Protein AF-A0A5B7DPU9-F1 (afdb_monomer)

Organism: Portunus trituberculatus (NCBI:txid210409)

Foldseek 3Di:
DDDPVVVVVVLVPDQLLVNLLVVLVVLVVDDPVVVVVVVVVVVVVCPVCCVVLVVLLVLLLDPVSLVPLPDLVDPVSLVSLLSSLVSHPLQRLVSLVSSLVRLVVNVVDDDQDDLVSLSSLLNNLSSQLSRNSHDPVSNVVSVVVNVVSVVVNVVVVVVVVVVVVVCVVCVPPPDDDDDD

InterPro domains:
  IPR042344 Zinc finger CCHC domain-containing protein 14 [PTHR16195] (1-145)
  IPR057327 RNA-binding protein vts1-like, alpha-helical domain [PF25479] (4-48)
  IPR058599 SMAUG/ZCCHC2-like, PHAT domain [PF26034] (53-149)

Mean predicted aligned error: 7.36 Å

Secondary structure (DSSP, 8-state):
---HHHHHHHHHHS-HHHHHHHHHHHHHTS-HHHHHHHHHHHHHHHGGGHHHHHHHHHHHT-HHHHTT---TTSHHHHHHHHHHHHT--TT-HHHHHHHHHHHHHGGGSS---SHHHHHHHHHHHHHHHH-TTS-HHHHHHHHHHHHHHHHHHHHHHHHHHHHHHHHHH-TTTT------

Radius of gyration: 20.33 Å; Cα contacts (8 Å, |Δi|>4): 118; chains: 1; bounding box: 38×72×52 Å

Sequence (180 aa):
MVCKDEVWLWFRDNEPHRRLELVCGLLNMCLPMELRFISTCVEDLGKRDFHDLREAEYKANNTQEIKRLSNLLDERTRSNLIVYIALLSGRNHTCSTLLYQSLVEAQQDPPLTDVNHIKEMLLVYTMVLHHPAFTFEQKRVIAELHERATRLEAQLSQHQELDAHILEAFPGCAAAPEVG

Structure (mmCIF, N/CA/C/O backbone):
data_AF-A0A5B7DPU9-F1
#
_entry.id   AF-A0A5B7DPU9-F1
#
loop_
_atom_site.group_PDB
_atom_site.id
_atom_site.type_symbol
_atom_site.label_atom_id
_atom_site.label_alt_id
_atom_site.label_comp_id
_atom_site.label_asym_id
_atom_site.label_entity_id
_atom_site.label_seq_id
_atom_site.pdbx_PDB_ins_code
_atom_site.Cartn_x
_atom_site.Cartn_y
_atom_site.Cartn_z
_atom_site.occupancy
_atom_site.B_iso_or_equiv
_atom_site.auth_seq_id
_atom_site.auth_comp_id
_atom_site.auth_asym_id
_atom_site.auth_atom_id
_atom_site.pdbx_PDB_model_num
ATOM 1 N N . MET A 1 1 ? 4.321 -4.493 -32.830 1.00 66.06 1 MET A N 1
ATOM 2 C CA . MET A 1 1 ? 5.389 -4.765 -31.845 1.00 66.06 1 MET A CA 1
ATOM 3 C C . MET A 1 1 ? 5.351 -3.614 -30.861 1.00 66.06 1 MET A C 1
ATOM 5 O O . MET A 1 1 ? 5.380 -2.486 -31.325 1.00 66.06 1 MET A O 1
ATOM 9 N N . VAL A 1 2 ? 5.164 -3.867 -29.567 1.00 73.44 2 VAL A N 1
ATOM 10 C CA . VAL A 1 2 ? 5.117 -2.785 -28.568 1.00 73.44 2 VAL A CA 1
ATOM 11 C C . VAL A 1 2 ? 6.550 -2.305 -28.317 1.00 73.44 2 VAL A C 1
ATOM 13 O O . VAL A 1 2 ? 7.435 -3.142 -28.123 1.00 73.44 2 VAL A O 1
ATOM 16 N N . CYS A 1 3 ? 6.802 -0.995 -28.376 1.00 87.81 3 CYS A N 1
ATOM 17 C CA . CYS A 1 3 ? 8.132 -0.448 -28.126 1.00 87.81 3 CYS A CA 1
ATOM 18 C C . CYS A 1 3 ? 8.446 -0.517 -26.627 1.00 87.81 3 CYS A C 1
ATOM 20 O O . CYS A 1 3 ? 7.677 -0.049 -25.791 1.00 87.81 3 CYS A O 1
ATOM 22 N N . LYS A 1 4 ? 9.589 -1.107 -26.278 1.00 88.62 4 LYS A N 1
ATOM 23 C CA . LYS A 1 4 ? 10.008 -1.304 -24.885 1.00 88.62 4 LYS A CA 1
ATOM 24 C C . LYS A 1 4 ? 10.078 0.013 -24.102 1.00 88.62 4 LYS A C 1
ATOM 26 O O . LYS A 1 4 ? 9.618 0.063 -22.965 1.00 88.62 4 LYS A O 1
ATOM 31 N N . ASP A 1 5 ? 10.605 1.063 -24.723 1.00 90.44 5 ASP A N 1
ATOM 32 C CA . ASP A 1 5 ? 10.752 2.371 -24.082 1.00 90.44 5 ASP A CA 1
ATOM 33 C C . ASP A 1 5 ? 9.392 3.042 -23.845 1.00 90.44 5 ASP A C 1
ATOM 35 O O . ASP A 1 5 ? 9.186 3.669 -22.809 1.00 90.44 5 ASP A O 1
ATOM 39 N N . GLU A 1 6 ? 8.425 2.838 -24.745 1.00 92.19 6 GLU A N 1
ATOM 40 C CA . GLU A 1 6 ? 7.054 3.330 -24.565 1.00 92.19 6 GLU A CA 1
ATOM 41 C C . GLU A 1 6 ? 6.373 2.662 -23.366 1.00 92.19 6 GLU A C 1
ATOM 43 O O . GLU A 1 6 ? 5.713 3.343 -22.585 1.00 92.19 6 GLU A O 1
ATOM 48 N N . VAL A 1 7 ? 6.577 1.354 -23.160 1.00 92.25 7 VAL A N 1
ATOM 49 C CA . VAL A 1 7 ? 6.031 0.640 -21.988 1.00 92.25 7 VAL A CA 1
ATOM 50 C C . VAL A 1 7 ? 6.631 1.173 -20.695 1.00 92.25 7 VAL A C 1
ATOM 52 O O . VAL A 1 7 ? 5.925 1.313 -19.699 1.00 92.25 7 VAL A O 1
ATOM 55 N N . TRP A 1 8 ? 7.929 1.472 -20.691 1.00 91.56 8 TRP A N 1
ATOM 56 C CA . TRP A 1 8 ? 8.606 2.018 -19.519 1.00 91.56 8 TRP A CA 1
ATOM 57 C C . TRP A 1 8 ? 8.132 3.422 -19.170 1.00 91.56 8 TRP A C 1
ATOM 59 O O . TRP A 1 8 ? 7.868 3.693 -17.999 1.00 91.56 8 TRP A O 1
ATOM 69 N N . LEU A 1 9 ? 8.000 4.292 -20.173 1.00 93.69 9 LEU A N 1
ATOM 70 C CA . LEU A 1 9 ? 7.466 5.639 -19.992 1.00 93.69 9 LEU A CA 1
ATOM 71 C C . LEU A 1 9 ? 6.022 5.578 -19.494 1.00 93.69 9 LEU A C 1
ATOM 73 O O . LEU A 1 9 ? 5.716 6.158 -18.457 1.00 93.69 9 LEU A O 1
ATOM 77 N N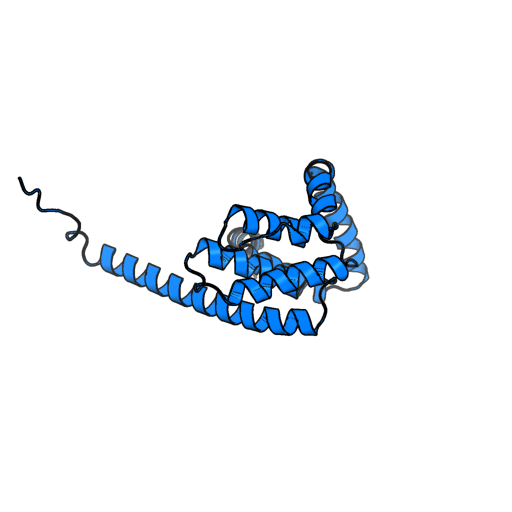 . TRP A 1 10 ? 5.177 4.779 -20.152 1.00 94.62 10 TRP A N 1
ATOM 78 C CA . TRP A 1 10 ? 3.804 4.553 -19.713 1.00 94.62 10 TRP A CA 1
ATOM 79 C C . TRP A 1 10 ? 3.758 4.055 -18.268 1.00 94.62 10 TRP A C 1
ATOM 81 O O . TRP A 1 10 ? 3.058 4.639 -17.447 1.00 94.62 10 TRP A O 1
ATOM 91 N N . PHE A 1 11 ? 4.533 3.024 -17.917 1.00 95.25 11 PHE A N 1
ATOM 92 C CA . PHE A 1 11 ? 4.532 2.487 -16.558 1.00 95.25 11 PHE A CA 1
ATOM 93 C C . PHE A 1 11 ? 4.970 3.536 -15.543 1.00 95.25 11 PHE A C 1
ATOM 95 O O . PHE A 1 11 ? 4.337 3.647 -14.503 1.00 95.25 11 PHE A O 1
ATOM 102 N N . ARG A 1 12 ? 6.022 4.309 -15.828 1.00 94.00 12 ARG A N 1
ATOM 103 C CA . ARG A 1 12 ? 6.527 5.352 -14.927 1.00 94.00 12 ARG A CA 1
ATOM 104 C C . ARG A 1 12 ? 5.494 6.450 -14.683 1.00 94.00 12 ARG A C 1
ATOM 106 O O . ARG A 1 12 ? 5.367 6.899 -13.548 1.00 94.00 12 ARG A O 1
ATOM 113 N N . ASP A 1 13 ? 4.782 6.850 -15.729 1.00 94.56 13 ASP A N 1
ATOM 114 C CA . ASP A 1 13 ? 3.866 7.989 -15.698 1.00 94.56 13 ASP A CA 1
ATOM 115 C C . ASP A 1 13 ? 2.462 7.598 -15.171 1.00 94.56 13 ASP A C 1
ATOM 117 O O . ASP A 1 13 ? 1.596 8.454 -15.009 1.00 94.56 13 ASP A O 1
ATOM 121 N N . ASN A 1 14 ? 2.230 6.316 -14.851 1.00 94.31 14 ASN A N 1
ATOM 122 C CA . ASN A 1 14 ? 0.997 5.850 -14.211 1.00 94.31 14 ASN A CA 1
ATOM 123 C C . ASN A 1 14 ? 0.946 6.148 -12.703 1.00 94.31 14 ASN A C 1
ATOM 125 O O . ASN A 1 14 ? 1.950 6.105 -11.981 1.00 94.31 14 ASN A O 1
ATOM 129 N N . GLU A 1 15 ? -0.280 6.318 -12.206 1.00 94.81 15 GLU A N 1
ATOM 130 C CA . GLU A 1 15 ? -0.559 6.481 -10.780 1.00 94.81 15 GLU A CA 1
ATOM 131 C C . GLU A 1 15 ? -0.017 5.300 -9.946 1.00 94.81 15 GLU A C 1
ATOM 133 O O . GLU A 1 15 ? -0.080 4.145 -10.387 1.00 94.81 15 GLU A O 1
ATOM 138 N N . PRO A 1 16 ? 0.497 5.542 -8.722 1.00 96.69 16 PRO A N 1
ATOM 139 C CA . PRO A 1 16 ? 1.113 4.503 -7.893 1.00 96.69 16 PRO A CA 1
ATOM 140 C C . PRO A 1 16 ? 0.241 3.261 -7.675 1.00 96.69 16 PRO A C 1
ATOM 142 O O . PRO A 1 16 ? 0.754 2.144 -7.719 1.00 96.69 16 PRO A O 1
ATOM 145 N N . HIS A 1 17 ? -1.069 3.446 -7.482 1.00 96.94 17 HIS A N 1
ATOM 146 C CA . HIS A 1 17 ? -2.012 2.347 -7.277 1.00 96.94 17 HIS A CA 1
ATOM 147 C C . HIS A 1 17 ? -2.105 1.441 -8.519 1.00 96.94 17 HIS A C 1
ATOM 149 O O . HIS A 1 17 ? -1.977 0.226 -8.402 1.00 96.94 17 HIS A O 1
ATOM 155 N N . ARG A 1 18 ? -2.172 2.021 -9.726 1.00 96.38 18 ARG A N 1
ATOM 156 C CA . ARG A 1 18 ? -2.215 1.278 -11.002 1.00 96.38 18 ARG A CA 1
ATOM 157 C C . ARG A 1 18 ? -0.915 0.530 -11.275 1.00 96.38 18 ARG A C 1
ATOM 159 O O . ARG A 1 18 ? -0.932 -0.606 -11.745 1.00 96.38 18 ARG A O 1
ATOM 166 N N . ARG A 1 19 ? 0.229 1.149 -10.954 1.00 97.62 19 ARG A N 1
ATOM 167 C CA . ARG A 1 19 ? 1.543 0.495 -11.074 1.00 97.62 19 ARG A CA 1
ATOM 168 C C . ARG A 1 19 ? 1.624 -0.738 -10.178 1.00 97.62 19 ARG A C 1
ATOM 170 O O . ARG A 1 19 ? 2.102 -1.778 -10.627 1.00 97.62 19 ARG A O 1
ATOM 177 N N . LEU A 1 20 ? 1.155 -0.627 -8.935 1.00 97.50 20 LEU A N 1
ATOM 178 C CA . LEU A 1 20 ? 1.173 -1.735 -7.986 1.00 97.50 20 LEU A CA 1
ATOM 179 C C . LEU A 1 20 ? 0.225 -2.862 -8.410 1.00 97.50 20 LEU A C 1
ATOM 181 O O . LEU A 1 20 ? 0.645 -4.017 -8.434 1.00 97.50 20 LEU A O 1
ATOM 185 N N . GLU A 1 21 ? -1.007 -2.526 -8.797 1.00 96.50 21 GLU A N 1
ATOM 186 C CA . GLU A 1 21 ? -1.987 -3.487 -9.314 1.00 96.50 21 GLU A CA 1
ATOM 187 C C . GLU A 1 21 ? -1.422 -4.267 -10.511 1.00 96.50 21 GLU A C 1
ATOM 189 O O . GLU A 1 21 ? -1.458 -5.500 -10.522 1.00 96.50 21 GLU A O 1
ATOM 194 N N . LEU A 1 22 ? -0.811 -3.568 -11.477 1.00 96.88 22 LEU A N 1
ATOM 195 C CA . LEU A 1 22 ? -0.173 -4.200 -12.629 1.00 96.88 22 LEU A CA 1
ATOM 196 C C . LEU A 1 22 ? 0.953 -5.149 -12.208 1.00 96.88 22 LEU A C 1
ATOM 198 O O . LEU A 1 22 ? 0.980 -6.292 -12.661 1.00 96.88 22 LEU A O 1
ATOM 202 N N . VAL A 1 23 ? 1.887 -4.697 -11.363 1.00 97.38 23 VAL A N 1
ATOM 203 C CA . VAL A 1 23 ? 3.013 -5.537 -10.922 1.00 97.38 23 VAL A CA 1
ATOM 204 C C . VAL A 1 23 ? 2.498 -6.775 -10.194 1.00 97.38 23 VAL A C 1
ATOM 206 O O . VAL A 1 23 ? 2.912 -7.883 -10.526 1.00 97.38 23 VAL A O 1
ATOM 209 N N . CYS A 1 24 ? 1.562 -6.626 -9.255 1.00 96.88 24 CYS A N 1
ATOM 210 C CA . CYS A 1 24 ? 0.962 -7.761 -8.557 1.00 96.88 24 CYS A CA 1
ATOM 211 C C . CYS A 1 24 ? 0.226 -8.709 -9.518 1.00 96.88 24 CYS A C 1
ATOM 213 O O . CYS A 1 24 ? 0.342 -9.928 -9.381 1.00 96.88 24 CYS A O 1
ATOM 215 N N . GLY A 1 25 ? -0.482 -8.169 -10.513 1.00 97.06 25 GLY A N 1
ATOM 216 C CA . GLY A 1 25 ? -1.117 -8.946 -11.575 1.00 97.06 25 GLY A CA 1
ATOM 217 C C . GLY A 1 25 ? -0.110 -9.760 -12.390 1.00 97.06 25 GLY A C 1
ATOM 218 O O . GLY A 1 25 ? -0.311 -10.957 -12.580 1.00 97.06 25 GLY A O 1
ATOM 219 N N . LEU A 1 26 ? 1.005 -9.152 -12.805 1.00 97.25 26 LEU A N 1
ATOM 220 C CA . LEU A 1 26 ? 2.076 -9.839 -13.535 1.00 97.25 26 LEU A CA 1
ATOM 221 C C . LEU A 1 26 ? 2.733 -10.933 -12.687 1.00 97.25 26 LEU A C 1
ATOM 223 O O . LEU A 1 26 ? 2.937 -12.038 -13.183 1.00 97.25 26 LEU A O 1
ATOM 227 N N . LEU A 1 27 ? 3.005 -10.663 -11.405 1.00 97.38 27 LEU A N 1
ATOM 228 C CA . LEU A 1 27 ? 3.572 -11.657 -10.488 1.00 97.38 27 LEU A CA 1
ATOM 229 C C . LEU A 1 27 ? 2.654 -12.879 -10.326 1.00 97.38 27 LEU A C 1
ATOM 231 O O . LEU A 1 27 ? 3.146 -14.003 -10.297 1.00 97.38 27 LEU A O 1
ATOM 235 N N . ASN A 1 28 ? 1.331 -12.695 -10.290 1.00 96.25 28 ASN A N 1
ATOM 236 C CA . ASN A 1 28 ? 0.378 -13.813 -10.230 1.00 96.25 28 ASN A CA 1
ATOM 237 C C . ASN A 1 28 ? 0.395 -14.710 -11.482 1.00 96.25 28 ASN A C 1
ATOM 239 O O . ASN A 1 28 ? -0.088 -15.840 -11.424 1.00 96.25 28 ASN A O 1
ATOM 243 N N . MET A 1 29 ? 0.947 -14.224 -12.596 1.00 97.56 29 MET A N 1
ATOM 244 C CA . MET A 1 29 ? 1.082 -14.977 -13.846 1.00 97.56 29 MET A CA 1
ATOM 245 C C . MET A 1 29 ? 2.450 -15.665 -13.986 1.00 97.56 29 MET A C 1
ATOM 247 O O . MET A 1 29 ? 2.641 -16.446 -14.918 1.00 97.56 29 MET A O 1
ATOM 251 N N . CYS A 1 30 ? 3.400 -15.389 -13.086 1.00 98.06 30 CYS A N 1
ATOM 252 C CA . CYS A 1 30 ? 4.741 -15.969 -13.113 1.00 98.06 30 CYS A CA 1
ATOM 253 C C . CYS A 1 30 ? 4.772 -17.420 -12.609 1.00 98.06 30 CYS A C 1
ATOM 255 O O . CYS A 1 30 ? 4.043 -17.820 -11.698 1.00 98.06 30 CYS A O 1
ATOM 257 N N . LEU A 1 31 ? 5.702 -18.203 -13.151 1.00 98.25 31 LEU A N 1
ATOM 258 C CA . LEU A 1 31 ? 6.008 -19.553 -12.687 1.00 98.25 31 LEU A CA 1
ATOM 259 C C . LEU A 1 31 ? 6.775 -19.529 -11.348 1.00 98.25 31 LEU A C 1
ATOM 261 O O . LEU A 1 31 ? 7.476 -18.560 -11.045 1.00 98.25 31 LEU A O 1
ATOM 265 N N . PRO A 1 32 ? 6.759 -20.624 -10.560 1.00 98.12 32 PRO A N 1
ATOM 266 C CA . PRO A 1 32 ? 7.426 -20.662 -9.254 1.00 98.12 32 PRO A CA 1
ATOM 267 C C . PRO A 1 32 ? 8.922 -20.309 -9.277 1.00 98.12 32 PRO A C 1
ATOM 269 O O . PRO A 1 32 ? 9.422 -19.672 -8.351 1.00 98.12 32 PRO A O 1
ATOM 272 N N . MET A 1 33 ? 9.653 -20.708 -10.325 1.00 98.12 33 MET A N 1
ATOM 273 C CA . MET A 1 33 ? 11.084 -20.391 -10.455 1.00 98.12 33 MET A CA 1
ATOM 274 C C . MET A 1 33 ? 11.325 -18.923 -10.818 1.00 98.12 33 MET A C 1
ATOM 276 O O . MET A 1 33 ? 12.283 -18.327 -10.331 1.00 98.12 33 MET A O 1
ATOM 280 N N . GLU A 1 34 ? 10.437 -18.325 -11.612 1.00 98.50 34 GLU A N 1
ATOM 281 C CA . GLU A 1 34 ? 10.490 -16.902 -11.953 1.00 98.50 34 GLU A CA 1
ATOM 282 C C . GLU A 1 34 ? 10.222 -16.056 -10.710 1.00 98.50 34 GLU A C 1
ATOM 284 O O . GLU A 1 34 ? 11.006 -15.164 -10.398 1.00 98.50 34 GLU A O 1
ATOM 289 N N . LEU A 1 35 ? 9.192 -16.403 -9.930 1.00 98.12 35 LEU A N 1
ATOM 290 C CA . LEU A 1 35 ? 8.909 -15.762 -8.644 1.00 98.12 35 LEU A CA 1
ATOM 291 C C . LEU A 1 35 ? 10.100 -15.854 -7.687 1.00 98.12 35 LEU A C 1
ATOM 293 O O . LEU A 1 35 ? 10.444 -14.872 -7.026 1.00 98.12 35 LEU A O 1
ATOM 297 N N . ARG A 1 36 ? 10.765 -17.016 -7.632 1.00 98.12 36 ARG A N 1
ATOM 298 C CA . ARG A 1 36 ? 11.945 -17.197 -6.780 1.00 98.12 36 ARG A CA 1
ATOM 299 C C . ARG A 1 36 ? 13.096 -16.288 -7.202 1.00 98.12 36 ARG A C 1
ATOM 301 O O . ARG A 1 36 ? 13.725 -15.689 -6.334 1.00 98.12 36 ARG A O 1
ATOM 308 N N . PHE A 1 37 ? 13.345 -16.173 -8.504 1.00 98.50 37 PHE A N 1
ATOM 309 C CA . PHE A 1 37 ? 14.362 -15.278 -9.048 1.00 98.50 37 PHE A CA 1
ATOM 310 C C . PHE A 1 37 ? 14.020 -13.801 -8.799 1.00 98.50 37 PHE A C 1
ATOM 312 O O . PHE A 1 37 ? 14.857 -13.058 -8.288 1.00 98.50 37 PHE A O 1
ATOM 319 N N . ILE A 1 38 ? 12.778 -13.392 -9.076 1.00 98.31 38 ILE A N 1
ATOM 320 C CA . ILE A 1 38 ? 12.303 -12.019 -8.855 1.00 98.31 38 ILE A CA 1
ATOM 321 C C . ILE A 1 38 ? 12.442 -11.628 -7.379 1.00 98.31 38 ILE A C 1
ATOM 323 O O . ILE A 1 38 ? 12.901 -10.524 -7.100 1.00 98.31 38 ILE A O 1
ATOM 327 N N . SER A 1 39 ? 12.129 -12.530 -6.439 1.00 96.44 39 SER A N 1
ATOM 328 C CA . SER A 1 39 ? 12.344 -12.299 -4.999 1.00 96.44 39 SER A CA 1
ATOM 329 C C . SER A 1 39 ? 13.789 -11.903 -4.703 1.00 96.44 39 SER A C 1
ATOM 331 O O . SER A 1 39 ? 14.021 -10.909 -4.025 1.00 96.44 39 SER A O 1
ATOM 333 N N . THR A 1 40 ? 14.767 -12.623 -5.263 1.00 97.50 40 THR A N 1
ATOM 334 C CA . THR A 1 40 ? 16.191 -12.301 -5.085 1.00 97.50 40 THR A CA 1
ATOM 335 C C . THR A 1 40 ? 16.546 -10.926 -5.656 1.00 97.50 40 THR A C 1
ATOM 337 O O . THR A 1 40 ? 17.294 -10.182 -5.025 1.00 97.50 40 THR A O 1
ATOM 340 N N . CYS A 1 41 ? 15.995 -10.553 -6.814 1.00 97.81 41 CYS A N 1
ATOM 341 C CA . CYS A 1 41 ? 16.209 -9.222 -7.389 1.00 97.81 41 CYS A CA 1
ATOM 342 C C . CYS A 1 41 ? 15.588 -8.107 -6.534 1.00 97.81 41 CYS A C 1
ATOM 344 O O . CYS A 1 41 ? 16.221 -7.077 -6.314 1.00 97.81 41 CYS A O 1
ATOM 346 N N . VAL A 1 42 ? 14.364 -8.307 -6.040 1.00 95.38 42 VAL A N 1
ATOM 347 C CA . VAL A 1 42 ? 13.662 -7.336 -5.186 1.00 95.38 42 VAL A CA 1
ATOM 348 C C . VAL A 1 42 ? 14.384 -7.161 -3.850 1.00 95.38 42 VAL A C 1
ATOM 350 O O . VAL A 1 42 ? 14.578 -6.030 -3.409 1.00 95.38 42 VAL A O 1
ATOM 353 N N . GLU A 1 43 ? 14.836 -8.256 -3.234 1.00 93.94 43 GLU A N 1
ATOM 354 C CA . GLU A 1 43 ? 15.640 -8.224 -2.007 1.00 93.94 43 GLU A CA 1
ATOM 355 C C . GLU A 1 43 ? 16.935 -7.427 -2.196 1.00 93.94 43 GLU A C 1
ATOM 357 O O . GLU A 1 43 ? 17.323 -6.674 -1.306 1.00 93.94 43 GLU A O 1
ATOM 362 N N . ASP A 1 44 ? 17.602 -7.560 -3.346 1.00 96.19 44 ASP A N 1
ATOM 363 C CA . ASP A 1 44 ? 18.822 -6.807 -3.635 1.00 96.19 44 ASP A CA 1
ATOM 364 C C . ASP A 1 44 ? 18.557 -5.304 -3.804 1.00 96.19 44 ASP A C 1
ATOM 366 O O . ASP A 1 44 ? 19.244 -4.486 -3.188 1.00 96.19 44 ASP A O 1
ATOM 370 N N . LEU A 1 45 ? 17.508 -4.938 -4.550 1.00 94.81 45 LEU A N 1
ATOM 371 C CA . LEU A 1 45 ? 17.089 -3.543 -4.733 1.00 94.81 45 LEU A CA 1
ATOM 372 C C . LEU A 1 45 ? 16.680 -2.878 -3.408 1.00 94.81 45 LEU A C 1
ATOM 374 O O . LEU A 1 45 ? 16.988 -1.707 -3.184 1.00 94.81 45 LEU A O 1
ATOM 378 N N . GLY A 1 46 ? 16.019 -3.624 -2.519 1.00 90.69 46 GLY A N 1
ATOM 379 C CA . GLY A 1 46 ? 15.530 -3.124 -1.231 1.00 90.69 46 GLY A CA 1
ATOM 380 C C . GLY A 1 46 ? 16.623 -2.809 -0.203 1.00 90.69 46 GLY A C 1
ATOM 381 O O . GLY A 1 46 ? 16.360 -2.100 0.768 1.00 90.69 46 GLY A O 1
ATOM 382 N N . LYS A 1 47 ? 17.865 -3.276 -0.402 1.00 91.25 47 LYS A N 1
ATOM 383 C CA . LYS A 1 47 ? 18.971 -3.043 0.549 1.00 91.25 47 LYS A CA 1
ATOM 384 C C . LYS A 1 47 ? 19.321 -1.571 0.727 1.00 91.25 47 LYS A C 1
ATOM 386 O O . LYS A 1 47 ? 19.806 -1.200 1.793 1.00 91.25 47 LYS A O 1
ATOM 391 N N . ARG A 1 48 ? 19.105 -0.750 -0.305 1.00 91.12 48 ARG A N 1
ATOM 392 C CA . ARG A 1 48 ? 19.492 0.667 -0.296 1.00 91.12 48 ARG A CA 1
ATOM 393 C C . ARG A 1 48 ? 18.802 1.442 0.823 1.00 91.12 48 ARG A C 1
ATOM 395 O O . ARG A 1 48 ? 19.453 2.230 1.495 1.00 91.12 48 ARG A O 1
ATOM 402 N N . ASP A 1 49 ? 17.525 1.152 1.039 1.00 91.12 49 ASP A N 1
ATOM 403 C CA . ASP A 1 49 ? 16.659 1.926 1.928 1.00 91.12 49 ASP A CA 1
ATOM 404 C C . ASP A 1 49 ? 16.393 1.163 3.254 1.00 91.12 49 ASP A C 1
ATOM 406 O O . ASP A 1 49 ? 15.637 1.610 4.115 1.00 91.12 49 ASP A O 1
ATOM 410 N N . PHE A 1 50 ? 17.043 0.005 3.457 1.00 88.31 50 PHE A N 1
ATOM 411 C CA . PHE A 1 50 ? 16.812 -0.892 4.599 1.00 88.31 50 PHE A CA 1
ATOM 412 C C . PHE A 1 50 ? 17.032 -0.217 5.959 1.00 88.31 50 PHE A C 1
ATOM 414 O O . PHE A 1 50 ? 16.226 -0.369 6.877 1.00 88.31 50 PHE A O 1
ATOM 421 N N . HIS A 1 51 ? 18.136 0.518 6.112 1.00 92.44 51 HIS A N 1
ATOM 422 C CA . HIS A 1 51 ? 18.461 1.166 7.382 1.00 92.44 51 HIS A CA 1
ATOM 423 C C . HIS A 1 51 ? 17.494 2.304 7.711 1.00 92.44 51 HIS A C 1
ATOM 425 O O . HIS A 1 51 ? 17.081 2.424 8.865 1.00 92.44 51 HIS A O 1
ATOM 431 N N . ASP A 1 52 ? 17.093 3.071 6.699 1.00 93.31 52 ASP A N 1
ATOM 432 C CA . ASP A 1 52 ? 16.212 4.228 6.853 1.00 93.31 52 ASP A CA 1
ATOM 433 C C . ASP A 1 52 ? 14.776 3.803 7.191 1.00 93.31 52 ASP A C 1
ATOM 435 O O . ASP A 1 52 ? 14.091 4.455 7.979 1.00 93.31 52 ASP A O 1
ATOM 439 N N . LEU A 1 53 ? 14.327 2.662 6.658 1.00 95.69 53 LEU A N 1
ATOM 440 C CA . LEU A 1 53 ? 12.972 2.149 6.878 1.00 95.69 53 LEU A CA 1
ATOM 441 C C . LEU A 1 53 ? 12.828 1.288 8.140 1.00 95.69 53 LEU A C 1
ATOM 443 O O . LEU A 1 53 ? 11.705 0.993 8.547 1.00 95.69 53 LEU A O 1
ATOM 447 N N . ARG A 1 54 ? 13.927 0.921 8.809 1.00 95.12 54 ARG A N 1
ATOM 448 C CA . ARG A 1 54 ? 13.907 -0.010 9.951 1.00 95.12 54 ARG A CA 1
ATOM 449 C C . ARG A 1 54 ? 13.014 0.448 11.106 1.00 95.12 54 ARG A C 1
ATOM 451 O O . ARG A 1 54 ? 12.315 -0.363 11.715 1.00 95.12 54 ARG A O 1
ATOM 458 N N . GLU A 1 55 ? 13.043 1.736 11.444 1.00 96.81 55 GLU A N 1
ATOM 459 C CA . GLU A 1 55 ? 12.184 2.272 12.507 1.00 96.81 55 GLU A CA 1
ATOM 460 C C . GLU A 1 55 ? 10.707 2.231 12.094 1.00 96.81 55 GLU A C 1
ATOM 462 O O . GLU A 1 55 ? 9.842 1.858 12.891 1.00 96.81 55 GLU A O 1
ATOM 467 N N . ALA A 1 56 ? 10.414 2.578 10.841 1.00 96.62 56 ALA A N 1
ATOM 468 C CA . ALA A 1 56 ? 9.062 2.539 10.308 1.00 96.62 56 ALA A CA 1
ATOM 469 C C . ALA A 1 56 ? 8.520 1.102 10.245 1.00 96.62 56 ALA A C 1
ATOM 471 O O . ALA A 1 56 ? 7.376 0.876 10.629 1.00 96.62 56 ALA A O 1
ATOM 472 N N . GLU A 1 57 ? 9.347 0.124 9.869 1.00 97.06 57 GLU A N 1
ATOM 473 C CA . GLU A 1 57 ? 8.994 -1.301 9.866 1.00 97.06 57 GLU A CA 1
ATOM 474 C C . GLU A 1 57 ? 8.671 -1.810 11.275 1.00 97.06 57 GLU A C 1
ATOM 476 O O . GLU A 1 57 ? 7.681 -2.524 11.476 1.00 97.06 57 GLU A O 1
ATOM 481 N N . TYR A 1 58 ? 9.456 -1.400 12.277 1.00 97.56 58 TYR A N 1
ATOM 482 C CA . TYR A 1 58 ? 9.159 -1.719 13.672 1.00 97.56 58 TYR A CA 1
ATOM 483 C C . TYR A 1 58 ? 7.789 -1.172 14.098 1.00 97.56 58 TYR A C 1
ATOM 485 O O . TYR A 1 58 ? 6.997 -1.898 14.703 1.00 97.56 58 TYR A O 1
ATOM 493 N N . LYS A 1 59 ? 7.481 0.085 13.754 1.00 97.62 59 LYS A N 1
ATOM 494 C CA . LYS A 1 59 ? 6.186 0.708 14.079 1.00 97.62 59 LYS A CA 1
ATOM 495 C C . LYS A 1 59 ? 5.026 0.045 13.330 1.00 97.62 59 LYS A C 1
ATOM 497 O O . LYS A 1 59 ? 4.015 -0.275 13.949 1.00 97.62 59 LYS A O 1
ATOM 502 N N . ALA A 1 60 ? 5.206 -0.257 12.045 1.00 97.56 60 ALA A N 1
ATOM 503 C CA . ALA A 1 60 ? 4.229 -0.940 11.196 1.00 97.56 60 ALA A CA 1
ATOM 504 C C . ALA A 1 60 ? 3.786 -2.304 11.751 1.00 97.56 60 ALA A C 1
ATOM 506 O O . ALA A 1 60 ? 2.664 -2.755 11.527 1.00 97.56 60 ALA A O 1
ATOM 507 N N . ASN A 1 61 ? 4.671 -2.963 12.502 1.00 98.06 61 ASN A N 1
ATOM 508 C CA . ASN A 1 61 ? 4.425 -4.272 13.095 1.00 98.06 61 ASN A CA 1
ATOM 509 C C . ASN A 1 61 ? 4.112 -4.217 14.600 1.00 98.06 61 ASN A C 1
ATOM 511 O O . ASN A 1 61 ? 4.046 -5.266 15.248 1.00 98.06 61 ASN A O 1
ATOM 515 N N . ASN A 1 62 ? 3.880 -3.024 15.159 1.00 97.94 62 ASN A N 1
ATOM 516 C CA . ASN A 1 62 ? 3.561 -2.820 16.568 1.00 97.94 62 ASN A CA 1
ATOM 517 C C . ASN A 1 62 ? 2.116 -2.334 16.755 1.00 97.94 62 ASN A C 1
ATOM 519 O O . ASN A 1 62 ? 1.763 -1.208 16.416 1.00 97.94 62 ASN A O 1
ATOM 523 N N . THR A 1 63 ? 1.292 -3.161 17.402 1.00 97.12 63 THR A N 1
ATOM 524 C CA . THR A 1 63 ? -0.130 -2.860 17.655 1.00 97.12 63 THR A CA 1
ATOM 525 C C . THR A 1 63 ? -0.384 -1.527 18.366 1.00 97.12 63 THR A C 1
ATOM 527 O O . THR A 1 63 ? -1.417 -0.910 18.122 1.00 97.12 63 THR A O 1
ATOM 530 N N . GLN A 1 64 ? 0.524 -1.068 19.234 1.00 96.38 64 GLN A N 1
ATOM 531 C CA . GLN A 1 64 ? 0.366 0.208 19.939 1.00 96.38 64 GLN A CA 1
ATOM 532 C C . GLN A 1 64 ? 0.582 1.397 19.008 1.00 96.38 64 GLN A C 1
ATOM 534 O O . GLN A 1 64 ? -0.112 2.398 19.138 1.00 96.38 64 GLN A O 1
ATOM 539 N N . GLU A 1 65 ? 1.507 1.281 18.058 1.00 95.75 65 GLU A N 1
ATOM 540 C CA . GLU A 1 65 ? 1.752 2.325 17.064 1.00 95.75 65 GLU A CA 1
ATOM 541 C C . GLU A 1 65 ? 0.611 2.380 16.047 1.00 95.75 65 GLU A C 1
ATOM 543 O O . GLU A 1 65 ? 0.134 3.466 15.733 1.00 95.75 65 GLU A O 1
ATOM 548 N N . ILE A 1 66 ? 0.081 1.226 15.620 1.00 94.81 66 ILE A N 1
ATOM 549 C CA . ILE A 1 66 ? -1.095 1.187 14.736 1.00 94.81 66 ILE A CA 1
ATOM 550 C C . ILE A 1 66 ? -2.304 1.866 15.388 1.00 94.81 66 ILE A C 1
ATOM 552 O O . ILE A 1 66 ? -2.971 2.669 14.749 1.00 94.81 66 ILE A O 1
ATOM 556 N N . LYS A 1 67 ? -2.558 1.617 16.678 1.00 93.56 67 LYS A N 1
ATOM 557 C CA . LYS A 1 67 ? -3.667 2.256 17.412 1.00 93.56 67 LYS A CA 1
ATOM 558 C C . LYS A 1 67 ? -3.537 3.775 17.544 1.00 93.56 67 LYS A C 1
ATOM 560 O O . LYS A 1 67 ? -4.516 4.431 17.886 1.00 93.56 67 LYS A O 1
ATOM 565 N N . ARG A 1 68 ? -2.343 4.333 17.325 1.00 91.06 68 ARG A N 1
ATOM 566 C CA . ARG A 1 68 ? -2.116 5.785 17.319 1.00 91.06 68 ARG A CA 1
ATOM 567 C C . ARG A 1 68 ? -2.433 6.425 15.974 1.00 91.06 68 ARG A C 1
ATOM 569 O O . ARG A 1 68 ? -2.472 7.650 15.919 1.00 91.06 68 ARG A O 1
ATOM 576 N N . LEU A 1 69 ? -2.649 5.638 14.916 1.00 87.19 69 LEU A N 1
ATOM 577 C CA . LEU A 1 69 ? -3.167 6.160 13.658 1.00 87.19 69 LEU A CA 1
ATOM 578 C C . LEU A 1 69 ? -4.598 6.640 13.904 1.00 87.19 69 LEU A C 1
ATOM 580 O O . LEU A 1 69 ? -5.537 5.850 13.955 1.00 87.19 69 LEU A O 1
ATOM 584 N N . SER A 1 70 ? -4.748 7.942 14.107 1.00 79.88 70 SER A N 1
ATOM 585 C CA . SER A 1 70 ? -6.036 8.595 14.281 1.00 79.88 70 SER A CA 1
ATOM 586 C C . SER A 1 70 ? -6.288 9.544 13.120 1.00 79.88 70 SER A C 1
ATOM 588 O O . SER A 1 70 ? -5.366 10.175 12.606 1.00 79.88 70 SER A O 1
ATOM 590 N N . ASN A 1 71 ? -7.559 9.643 12.730 1.00 85.31 71 ASN A N 1
ATOM 591 C CA . ASN A 1 71 ? -8.052 10.578 11.726 1.00 85.31 71 ASN A CA 1
ATOM 592 C C . ASN A 1 71 ? -7.375 10.455 10.343 1.00 85.31 71 ASN A C 1
ATOM 594 O O . ASN A 1 71 ? -6.407 11.148 10.039 1.00 85.31 71 ASN A O 1
ATOM 598 N N . LEU A 1 72 ? -7.944 9.634 9.453 1.00 86.56 72 LEU A N 1
ATOM 599 C CA . LEU A 1 72 ? -7.456 9.513 8.069 1.00 86.56 72 LEU A CA 1
ATOM 600 C C . LEU A 1 72 ? -7.759 10.748 7.194 1.00 86.56 72 LEU A C 1
ATOM 602 O O . LEU A 1 72 ? -7.346 10.793 6.036 1.00 86.56 72 LEU A O 1
ATOM 606 N N . LEU A 1 73 ? -8.423 11.784 7.722 1.00 85.62 73 LEU A N 1
ATOM 607 C CA . LEU A 1 73 ? -8.501 13.085 7.045 1.00 85.62 73 LEU A CA 1
ATOM 608 C C . LEU A 1 73 ? -7.162 13.837 7.099 1.00 85.62 73 LEU A C 1
ATOM 610 O O . LEU A 1 73 ? -6.911 14.677 6.235 1.00 85.62 73 LEU A O 1
ATOM 614 N N . ASP A 1 74 ? -6.284 13.508 8.051 1.00 89.62 74 ASP A N 1
ATOM 615 C CA . ASP A 1 74 ? -4.942 14.083 8.136 1.00 89.62 74 ASP A CA 1
ATOM 616 C C . ASP A 1 74 ? -3.978 13.425 7.135 1.00 89.62 74 ASP A C 1
ATOM 618 O O . ASP A 1 74 ? -3.802 12.204 7.107 1.00 89.62 74 ASP A O 1
ATOM 622 N N . GLU A 1 75 ? -3.326 14.252 6.318 1.00 91.56 75 GLU A N 1
ATOM 623 C CA . GLU A 1 75 ? -2.375 13.822 5.285 1.00 91.56 75 GLU A CA 1
ATOM 624 C C . GLU A 1 75 ? -1.175 13.090 5.883 1.00 91.56 75 GLU A C 1
ATOM 626 O O . GLU A 1 75 ? -0.739 12.057 5.369 1.00 91.56 75 GLU A O 1
ATOM 631 N N . ARG A 1 76 ? -0.677 13.563 7.030 1.00 93.00 76 ARG A N 1
ATOM 632 C CA . ARG A 1 76 ? 0.445 12.914 7.708 1.00 93.00 76 ARG A CA 1
ATOM 633 C C . ARG A 1 76 ? 0.060 11.523 8.207 1.00 93.00 76 ARG A C 1
ATOM 635 O O . ARG A 1 76 ? 0.860 10.592 8.070 1.00 93.00 76 ARG A O 1
ATOM 642 N N . THR A 1 77 ? -1.145 11.352 8.754 1.00 93.44 77 THR A N 1
ATOM 643 C CA . THR A 1 77 ? -1.653 10.021 9.119 1.00 93.44 77 THR A CA 1
ATOM 644 C C . THR A 1 77 ? -1.756 9.105 7.900 1.00 93.44 77 THR A C 1
ATOM 646 O O . THR A 1 77 ? -1.299 7.962 7.981 1.00 93.44 77 THR A O 1
ATOM 649 N N . ARG A 1 78 ? -2.279 9.581 6.760 1.00 93.94 78 ARG A N 1
ATOM 650 C CA . ARG A 1 78 ? -2.352 8.777 5.521 1.00 93.94 78 ARG A CA 1
ATOM 651 C C . ARG A 1 78 ? -0.973 8.400 4.975 1.00 93.94 78 ARG A C 1
ATOM 653 O O . ARG A 1 78 ? -0.753 7.241 4.631 1.00 93.94 78 ARG A O 1
ATOM 660 N N . SER A 1 79 ? -0.017 9.324 4.994 1.00 95.19 79 SER A N 1
ATOM 661 C CA . SER A 1 79 ? 1.374 9.046 4.619 1.00 95.19 79 SER A CA 1
ATOM 662 C C . SER A 1 79 ? 1.996 7.954 5.500 1.00 95.19 79 SER A C 1
ATOM 664 O O . SER A 1 79 ? 2.596 7.004 4.992 1.00 95.19 79 SER A O 1
ATOM 666 N N . ASN A 1 80 ? 1.802 8.027 6.823 1.00 95.25 80 ASN A N 1
ATOM 667 C CA . ASN A 1 80 ? 2.258 6.975 7.738 1.00 95.25 80 ASN A CA 1
ATOM 668 C C . ASN A 1 80 ? 1.559 5.638 7.469 1.00 95.25 80 ASN A C 1
ATOM 670 O O . ASN A 1 80 ? 2.202 4.593 7.524 1.00 95.25 80 ASN A O 1
ATOM 674 N N . LEU A 1 81 ? 0.261 5.664 7.165 1.00 96.31 81 LEU A N 1
ATOM 675 C CA . LEU A 1 81 ? -0.521 4.473 6.853 1.00 96.31 81 LEU A CA 1
ATOM 676 C C . LEU A 1 81 ? 0.019 3.747 5.612 1.00 96.31 81 LEU A C 1
ATOM 678 O O . LEU A 1 81 ? 0.200 2.530 5.659 1.00 96.31 81 LEU A O 1
ATOM 682 N N . ILE A 1 82 ? 0.334 4.482 4.539 1.00 97.44 82 ILE A N 1
ATOM 683 C CA . ILE A 1 82 ? 0.958 3.930 3.325 1.00 97.44 82 ILE A CA 1
ATOM 684 C C . ILE A 1 82 ? 2.279 3.239 3.682 1.00 97.44 82 ILE A C 1
ATOM 686 O O . ILE A 1 82 ? 2.485 2.075 3.335 1.00 97.44 82 ILE A O 1
ATOM 690 N N . VAL A 1 83 ? 3.151 3.919 4.433 1.00 97.06 83 VAL A N 1
ATOM 691 C CA . VAL A 1 83 ? 4.435 3.349 4.870 1.00 97.06 83 VAL A CA 1
ATOM 692 C C . VAL A 1 83 ? 4.222 2.105 5.735 1.00 97.06 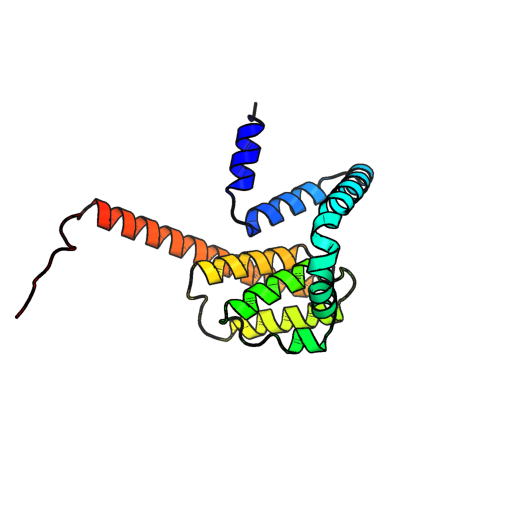83 VAL A C 1
ATOM 694 O O . VAL A 1 83 ? 4.908 1.100 5.554 1.00 97.06 83 VAL A O 1
ATOM 697 N N . TYR A 1 84 ? 3.256 2.130 6.652 1.00 97.81 84 TYR A N 1
ATOM 698 C CA . TYR A 1 84 ? 3.007 1.003 7.545 1.00 97.81 84 TYR A CA 1
ATOM 699 C C . TYR A 1 84 ? 2.474 -0.214 6.799 1.00 97.81 84 TYR A C 1
ATOM 701 O O . TYR A 1 84 ? 2.916 -1.319 7.085 1.00 97.81 84 TYR A O 1
ATOM 709 N N . ILE A 1 85 ? 1.589 -0.048 5.816 1.00 97.94 85 ILE A N 1
ATOM 710 C CA . ILE A 1 85 ? 1.120 -1.183 5.009 1.00 97.94 85 ILE A CA 1
ATOM 711 C C . ILE 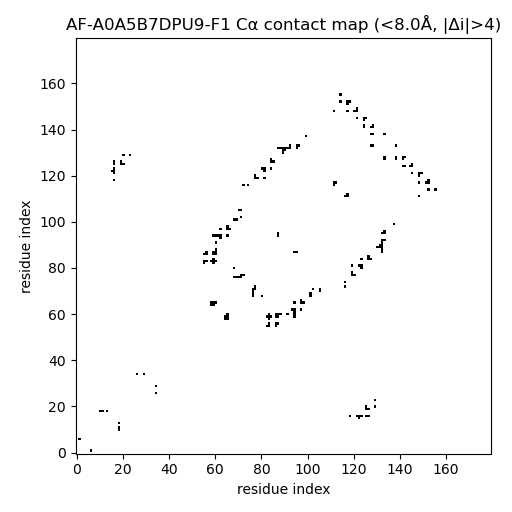A 1 85 ? 2.251 -1.717 4.118 1.00 97.94 85 ILE A C 1
ATOM 713 O O . ILE A 1 85 ? 2.357 -2.929 3.954 1.00 97.94 85 ILE A O 1
ATOM 717 N N . ALA A 1 86 ? 3.126 -0.851 3.589 1.00 97.44 86 ALA A N 1
ATOM 718 C CA . ALA A 1 86 ? 4.276 -1.276 2.781 1.00 97.44 86 ALA A CA 1
ATOM 719 C C . ALA A 1 86 ? 5.274 -2.135 3.574 1.00 97.44 86 ALA A C 1
ATOM 721 O O . ALA A 1 86 ? 5.885 -3.044 3.017 1.00 97.44 86 ALA A O 1
ATOM 722 N N . LEU A 1 87 ? 5.434 -1.839 4.867 1.00 97.38 87 LEU A N 1
ATOM 723 C CA . LEU A 1 87 ? 6.391 -2.495 5.764 1.00 97.38 87 LEU A CA 1
ATOM 724 C C . LEU A 1 87 ? 5.738 -3.516 6.707 1.00 97.38 87 LEU A C 1
ATOM 726 O O . LEU A 1 87 ? 6.389 -4.073 7.596 1.00 97.38 87 LEU A O 1
ATOM 730 N N . LEU A 1 88 ? 4.439 -3.767 6.549 1.00 98.31 88 LEU A N 1
ATOM 731 C CA . LEU A 1 88 ? 3.723 -4.740 7.354 1.00 98.31 88 LEU A CA 1
ATOM 732 C C . LEU A 1 88 ? 4.214 -6.149 7.013 1.00 98.31 88 LEU A C 1
ATOM 734 O O . LEU A 1 88 ? 4.285 -6.558 5.858 1.00 98.31 88 LEU A O 1
ATOM 738 N N . SER A 1 89 ? 4.510 -6.948 8.034 1.00 97.25 89 SER A N 1
ATOM 739 C CA . SER A 1 89 ? 4.853 -8.347 7.811 1.00 97.25 89 SER A CA 1
ATOM 740 C C . SER A 1 89 ? 3.649 -9.109 7.263 1.00 97.25 89 SER A C 1
ATOM 742 O O . SER A 1 89 ? 2.560 -9.083 7.841 1.00 97.25 89 SER A O 1
ATOM 744 N N . GLY A 1 90 ? 3.866 -9.894 6.205 1.00 96.12 90 GLY A N 1
ATOM 745 C CA . GLY A 1 90 ? 2.830 -10.719 5.578 1.00 96.12 90 GLY A CA 1
ATOM 746 C C . GLY A 1 90 ? 2.153 -11.740 6.502 1.00 96.12 90 GLY A C 1
ATOM 747 O O . GLY A 1 90 ? 1.113 -12.283 6.146 1.00 96.12 90 GLY A O 1
ATOM 748 N N . ARG A 1 91 ? 2.713 -11.987 7.694 1.00 95.81 91 ARG A N 1
ATOM 749 C CA . ARG A 1 91 ? 2.169 -12.898 8.718 1.00 95.81 91 ARG A CA 1
ATOM 750 C C . ARG A 1 91 ? 1.525 -12.176 9.908 1.00 95.81 91 ARG A C 1
ATOM 752 O O . ARG A 1 91 ? 1.025 -12.830 10.820 1.00 95.81 91 ARG A O 1
ATOM 759 N N . ASN A 1 92 ? 1.553 -10.844 9.947 1.00 97.12 92 ASN A N 1
ATOM 760 C CA . ASN A 1 92 ? 1.077 -10.067 11.093 1.00 97.12 92 ASN A CA 1
ATOM 761 C C . ASN A 1 92 ? -0.417 -9.736 10.969 1.00 97.12 92 ASN A C 1
ATOM 763 O O . ASN A 1 92 ? -0.812 -8.591 10.744 1.00 97.12 92 ASN A O 1
ATOM 767 N N . HIS A 1 93 ? -1.252 -10.764 11.135 1.00 97.00 93 HIS A N 1
ATOM 768 C CA . HIS A 1 93 ? -2.712 -10.642 11.045 1.00 97.00 93 HIS A CA 1
ATOM 769 C C . HIS A 1 93 ? -3.318 -9.737 12.130 1.00 97.00 93 HIS A C 1
ATOM 771 O O . HIS A 1 93 ? -4.389 -9.157 11.951 1.00 97.00 93 HIS A O 1
ATOM 777 N N . THR A 1 94 ? -2.630 -9.588 13.263 1.00 97.81 94 THR A N 1
ATOM 778 C CA . THR A 1 94 ? -3.074 -8.713 14.352 1.00 97.81 94 THR A CA 1
ATOM 779 C C . THR A 1 94 ? -2.998 -7.246 13.937 1.00 97.81 94 THR A C 1
ATOM 781 O O . THR A 1 94 ? -3.981 -6.521 14.076 1.00 97.81 94 THR A O 1
ATOM 784 N N . CYS A 1 95 ? -1.858 -6.803 13.393 1.00 97.81 95 CYS A N 1
ATOM 785 C CA . CYS A 1 95 ? -1.710 -5.420 12.935 1.00 97.81 95 CYS A CA 1
ATOM 786 C C . CYS A 1 95 ? -2.530 -5.152 11.667 1.00 97.81 95 CYS A C 1
ATOM 788 O O . CYS A 1 95 ? -3.139 -4.089 11.577 1.00 97.81 95 CYS A O 1
ATOM 790 N N . SER A 1 96 ? -2.638 -6.116 10.740 1.00 97.94 96 SER A N 1
ATOM 791 C CA . SER A 1 96 ? -3.509 -5.966 9.561 1.00 97.94 96 SER A CA 1
ATOM 792 C C . SER A 1 96 ? -4.978 -5.778 9.949 1.00 97.94 96 SER A C 1
ATOM 794 O O . SER A 1 96 ? -5.665 -4.948 9.362 1.00 97.94 96 SER A O 1
ATOM 796 N N . THR A 1 97 ? -5.453 -6.480 10.983 1.00 97.94 97 THR A N 1
ATOM 797 C CA . THR A 1 97 ? -6.830 -6.330 11.478 1.00 97.94 97 THR A CA 1
ATOM 798 C C . THR A 1 97 ? -7.075 -4.948 12.075 1.00 97.94 97 THR A C 1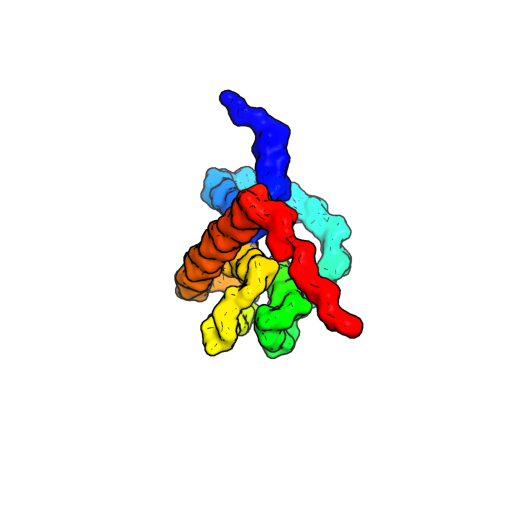
ATOM 800 O O . THR A 1 97 ? -8.118 -4.361 11.806 1.00 97.94 97 THR A O 1
ATOM 803 N N . LEU A 1 98 ? -6.119 -4.404 12.834 1.00 97.00 98 LEU A N 1
ATOM 804 C CA . LEU A 1 98 ? -6.221 -3.042 13.369 1.00 97.00 98 LEU A CA 1
ATOM 805 C C . LEU A 1 98 ? -6.216 -1.994 12.245 1.00 97.00 98 LEU A C 1
ATOM 807 O O . LEU A 1 98 ? -7.061 -1.108 12.236 1.00 97.00 98 LEU A O 1
ATOM 811 N N . LEU A 1 99 ? -5.319 -2.138 11.263 1.00 96.69 99 LEU A N 1
ATOM 812 C CA . LEU A 1 99 ? -5.271 -1.268 10.082 1.00 96.69 99 LEU A CA 1
ATOM 813 C C . LEU A 1 99 ? -6.587 -1.313 9.294 1.00 96.69 99 LEU A C 1
ATOM 815 O O . LEU A 1 99 ? -7.115 -0.277 8.900 1.00 96.69 99 LEU A O 1
ATOM 819 N N . TYR A 1 100 ? -7.146 -2.509 9.103 1.00 97.00 100 TYR A N 1
ATOM 820 C CA . TYR A 1 100 ? -8.448 -2.697 8.469 1.00 97.00 100 TYR A CA 1
ATOM 821 C C . TYR A 1 100 ? -9.576 -1.993 9.238 1.00 97.00 100 TYR A C 1
ATOM 823 O O . TYR A 1 100 ? -10.404 -1.328 8.621 1.00 97.00 100 TYR A O 1
ATOM 831 N N . GLN A 1 101 ? -9.604 -2.104 10.570 1.00 94.69 101 GLN A N 1
ATOM 832 C CA . GLN A 1 101 ? -10.603 -1.421 11.399 1.00 94.69 101 GLN A CA 1
ATOM 833 C C . GLN A 1 101 ? -10.527 0.096 11.213 1.00 94.69 101 GLN A C 1
ATOM 835 O O . GLN A 1 101 ? -11.546 0.708 10.904 1.00 94.69 101 GLN A O 1
ATOM 840 N N . SER A 1 102 ? -9.324 0.677 11.264 1.00 92.94 102 SER A N 1
ATOM 841 C CA . SER A 1 102 ? -9.124 2.111 11.019 1.00 92.94 102 SER A CA 1
ATOM 842 C C . SER A 1 102 ? -9.613 2.552 9.633 1.00 92.94 102 SER A C 1
ATOM 844 O O . SER A 1 102 ? -10.187 3.630 9.496 1.00 92.94 102 SER A O 1
ATOM 846 N N . LEU A 1 103 ? -9.428 1.719 8.600 1.00 93.31 103 LEU A N 1
ATOM 847 C CA . LEU A 1 103 ? -9.902 2.005 7.239 1.00 93.31 103 LEU A CA 1
ATOM 848 C C . LEU A 1 103 ? -11.428 2.009 7.120 1.00 93.31 103 LEU A C 1
ATOM 850 O O . LEU A 1 103 ? -11.980 2.840 6.398 1.00 93.31 103 LEU A O 1
ATOM 854 N N . VAL A 1 104 ? -12.101 1.078 7.800 1.00 91.88 104 VAL A N 1
ATOM 855 C CA . VAL A 1 104 ? -13.567 0.972 7.790 1.00 91.88 104 VAL A CA 1
ATOM 856 C C . VAL A 1 104 ? -14.202 2.073 8.636 1.00 91.88 104 VAL A C 1
ATOM 858 O O . VAL A 1 104 ? -15.188 2.670 8.209 1.00 91.88 104 VAL A O 1
ATOM 861 N N . GLU A 1 105 ? -13.626 2.382 9.798 1.00 88.00 105 GLU A N 1
ATOM 862 C CA . GLU A 1 105 ? -14.076 3.478 10.667 1.00 88.00 105 GLU A CA 1
ATOM 863 C C . GLU A 1 105 ? -13.996 4.828 9.949 1.00 88.00 105 GLU A C 1
ATOM 865 O O . GLU A 1 105 ? -14.952 5.599 9.977 1.00 88.00 105 GLU A O 1
ATOM 870 N N . ALA A 1 106 ? -12.915 5.072 9.203 1.00 83.25 106 ALA A N 1
ATOM 871 C CA . ALA A 1 106 ? -12.748 6.298 8.428 1.00 83.25 106 ALA A CA 1
ATOM 872 C C . ALA A 1 106 ? -13.811 6.508 7.332 1.00 83.25 106 ALA A C 1
ATOM 874 O O . ALA A 1 106 ? -13.939 7.616 6.823 1.00 83.25 106 ALA A O 1
ATOM 875 N N . GLN A 1 107 ? -14.592 5.481 6.966 1.00 74.50 107 GLN A N 1
ATOM 876 C CA . GLN A 1 107 ? -15.692 5.634 6.006 1.00 74.50 107 GLN A CA 1
ATOM 877 C C . GLN A 1 107 ? -16.937 6.307 6.598 1.00 74.50 107 GLN A C 1
ATOM 879 O O . GLN A 1 107 ? -17.856 6.610 5.836 1.00 74.50 107 GLN A O 1
ATOM 884 N N . GLN A 1 108 ? -17.018 6.455 7.926 1.00 62.59 108 GLN A N 1
ATOM 885 C CA . GLN A 1 108 ? -18.205 6.981 8.611 1.00 62.59 108 GLN A CA 1
ATOM 886 C C . GLN A 1 108 ? -18.221 8.519 8.735 1.00 62.59 108 GLN A C 1
ATOM 888 O O . GLN A 1 108 ? -19.259 9.074 9.084 1.00 62.59 108 GLN A O 1
ATOM 893 N N . A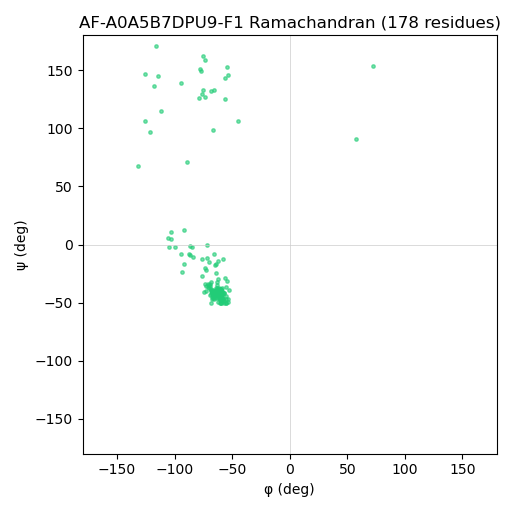SP A 1 109 ? -17.122 9.193 8.382 1.00 57.69 109 ASP A N 1
ATOM 894 C CA . ASP A 1 109 ? -16.900 10.650 8.433 1.00 57.69 109 ASP A CA 1
ATOM 895 C C . ASP A 1 109 ? -16.693 11.221 6.998 1.00 57.69 109 ASP A C 1
ATOM 897 O O . ASP A 1 109 ? -16.703 10.421 6.060 1.00 57.69 109 ASP A O 1
ATOM 901 N N . PRO A 1 110 ? -16.655 12.557 6.744 1.00 62.75 110 PRO A N 1
ATOM 902 C CA . PRO A 1 110 ? -17.148 13.153 5.492 1.00 62.75 110 PRO A CA 1
ATOM 903 C C . PRO A 1 110 ? -16.529 12.567 4.209 1.00 62.75 110 PRO A C 1
ATOM 905 O O . PRO A 1 110 ? -15.394 12.091 4.227 1.00 62.75 110 PRO A O 1
ATOM 908 N N . PRO A 1 111 ? -17.272 12.614 3.080 1.00 65.31 111 PRO A N 1
ATOM 909 C CA . PRO A 1 111 ? -16.875 11.975 1.824 1.00 65.31 111 PRO A CA 1
ATOM 910 C C . PRO A 1 111 ? -15.472 12.405 1.402 1.00 65.31 111 PRO A C 1
ATOM 912 O O . PRO A 1 111 ? -15.115 13.553 1.627 1.00 65.31 111 PRO A O 1
ATOM 915 N N . LEU A 1 112 ? -14.709 11.502 0.771 1.00 69.75 112 LEU A N 1
ATOM 916 C CA . LEU A 1 112 ? -13.369 11.781 0.237 1.00 69.75 112 LEU A CA 1
ATOM 917 C C . LEU A 1 112 ? -13.390 13.123 -0.518 1.00 69.75 112 LEU A C 1
ATOM 919 O O . LEU A 1 112 ? -14.006 13.228 -1.578 1.00 69.75 112 LEU A O 1
ATOM 923 N N . THR A 1 113 ? -12.805 14.160 0.082 1.00 70.81 113 THR A N 1
ATOM 924 C CA . THR A 1 113 ? -13.059 15.556 -0.311 1.00 70.81 113 THR A CA 1
ATOM 925 C C . THR A 1 113 ? -12.060 16.089 -1.327 1.00 70.81 113 THR A C 1
ATOM 927 O O . THR A 1 113 ? -12.371 17.038 -2.041 1.00 70.81 113 THR A O 1
ATOM 930 N N . ASP A 1 114 ? -10.865 15.505 -1.380 1.00 81.94 114 ASP A N 1
ATOM 931 C CA . ASP A 1 114 ? -9.734 16.003 -2.156 1.00 81.94 114 ASP A CA 1
ATOM 932 C C . ASP A 1 114 ? -9.176 14.927 -3.099 1.00 81.94 114 ASP A C 1
ATOM 934 O O . ASP A 1 114 ? -9.170 13.734 -2.783 1.00 81.94 114 ASP A O 1
ATOM 938 N N . VAL A 1 115 ? -8.677 15.359 -4.259 1.00 86.19 115 VAL A N 1
ATOM 939 C CA . VAL A 1 115 ? -8.104 14.475 -5.283 1.00 86.19 115 VAL A CA 1
ATOM 940 C C . VAL A 1 115 ? -6.883 13.738 -4.735 1.00 86.19 115 VAL A C 1
ATOM 942 O O . VAL A 1 115 ? -6.756 12.535 -4.967 1.00 86.19 115 VAL A O 1
ATOM 945 N N . ASN A 1 116 ? -6.011 14.408 -3.971 1.00 88.56 116 ASN A N 1
ATOM 946 C CA . ASN A 1 116 ? -4.842 13.738 -3.396 1.00 88.56 116 ASN A CA 1
ATOM 947 C C . ASN A 1 116 ? -5.268 12.730 -2.332 1.00 88.56 116 ASN A C 1
ATOM 949 O O . ASN A 1 116 ? -4.796 11.595 -2.357 1.00 88.56 116 ASN A O 1
ATOM 953 N N . HIS A 1 117 ? -6.232 13.096 -1.480 1.00 90.38 117 HIS A N 1
ATOM 954 C CA . HIS A 1 117 ? -6.830 12.157 -0.533 1.00 90.38 117 HIS A CA 1
ATOM 955 C C . HIS A 1 117 ? -7.343 10.898 -1.256 1.00 90.38 117 HIS A C 1
ATOM 957 O O . HIS A 1 117 ? -7.021 9.781 -0.851 1.00 90.38 117 HIS A O 1
ATOM 963 N N . ILE A 1 118 ? -8.114 11.045 -2.339 1.00 92.06 118 ILE A N 1
ATOM 964 C CA . ILE A 1 118 ? -8.648 9.902 -3.099 1.00 92.06 118 ILE A CA 1
ATOM 965 C C . ILE A 1 118 ? -7.518 9.036 -3.660 1.00 92.06 118 ILE A C 1
ATOM 967 O O . ILE A 1 118 ? -7.567 7.815 -3.507 1.00 92.06 118 ILE A O 1
ATOM 971 N N . LYS A 1 119 ? -6.484 9.644 -4.251 1.00 93.25 119 LYS A N 1
ATOM 972 C CA . LYS A 1 119 ? -5.326 8.919 -4.798 1.00 93.25 119 LYS A CA 1
ATOM 973 C C . LYS A 1 119 ? -4.560 8.143 -3.727 1.00 93.25 119 LYS A C 1
ATOM 975 O O . LYS A 1 119 ? -4.205 6.983 -3.948 1.00 93.25 119 LYS A O 1
ATOM 980 N N . GLU A 1 120 ? -4.334 8.748 -2.562 1.00 94.88 120 GLU A N 1
ATOM 981 C CA . GLU A 1 120 ? -3.700 8.086 -1.417 1.00 94.88 120 GLU A CA 1
ATOM 982 C C . GLU A 1 120 ? -4.542 6.904 -0.926 1.00 94.88 120 GLU A C 1
ATOM 984 O O . GLU A 1 120 ? -4.012 5.814 -0.704 1.00 94.88 120 GLU A O 1
ATOM 989 N N . MET A 1 121 ? -5.863 7.075 -0.824 1.00 95.12 121 MET A N 1
ATOM 990 C CA . MET A 1 121 ? -6.757 5.997 -0.402 1.00 95.12 121 MET A CA 1
ATOM 991 C C . MET A 1 121 ? -6.847 4.872 -1.440 1.00 95.12 121 MET A C 1
ATOM 993 O O . MET A 1 121 ? -6.830 3.704 -1.055 1.00 95.12 121 MET A O 1
ATOM 997 N N . LEU A 1 122 ? -6.860 5.180 -2.741 1.00 96.06 122 LEU A N 1
ATOM 998 C CA . LEU A 1 122 ? -6.778 4.177 -3.813 1.00 96.06 122 LEU A CA 1
ATOM 999 C C . LEU A 1 122 ? -5.498 3.343 -3.710 1.00 96.06 122 LEU A C 1
ATOM 1001 O O . LEU A 1 122 ? -5.551 2.114 -3.818 1.00 96.06 122 LEU A O 1
ATOM 1005 N N . LEU A 1 123 ? -4.359 3.988 -3.441 1.00 97.88 123 LEU A N 1
ATOM 1006 C CA . LEU A 1 123 ? -3.098 3.292 -3.194 1.00 97.88 123 LEU A CA 1
ATOM 1007 C C . LEU A 1 123 ? -3.200 2.375 -1.974 1.00 97.88 123 LEU A C 1
ATOM 1009 O O . LEU A 1 123 ? -2.885 1.190 -2.079 1.00 97.88 123 LEU A O 1
ATOM 1013 N N . VAL A 1 124 ? -3.690 2.891 -0.846 1.00 97.56 124 VAL A N 1
ATOM 1014 C CA . VAL A 1 124 ? -3.860 2.113 0.388 1.00 97.56 124 VAL A CA 1
ATOM 1015 C C . VAL A 1 124 ? -4.756 0.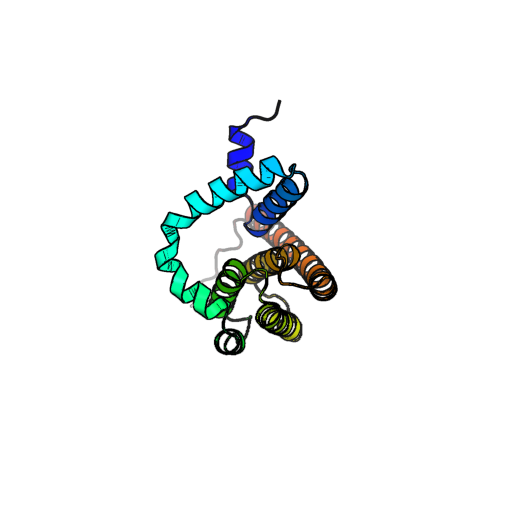894 0.163 1.00 97.56 124 VAL A C 1
ATOM 1017 O O . VAL A 1 124 ? -4.376 -0.223 0.520 1.00 97.56 124 VAL A O 1
ATOM 1020 N N . TYR A 1 125 ? -5.916 1.068 -0.468 1.00 97.94 125 TYR A N 1
ATOM 1021 C CA . TYR A 1 125 ? -6.824 -0.037 -0.761 1.00 97.94 125 TYR A CA 1
ATOM 1022 C C . TYR A 1 125 ? -6.183 -1.068 -1.695 1.00 97.94 125 TYR A C 1
ATOM 1024 O O . TYR A 1 125 ? -6.264 -2.263 -1.413 1.00 97.94 125 TYR A O 1
ATOM 1032 N N . THR A 1 126 ? -5.480 -0.631 -2.744 1.00 98.50 126 THR A N 1
ATOM 1033 C CA . THR A 1 126 ? -4.750 -1.534 -3.652 1.00 98.50 126 THR A CA 1
ATOM 1034 C C . THR A 1 126 ? -3.713 -2.360 -2.893 1.00 98.50 126 THR A C 1
ATOM 1036 O O . THR A 1 126 ? -3.655 -3.583 -3.038 1.00 98.50 126 THR A O 1
ATOM 1039 N N . MET A 1 127 ? -2.927 -1.718 -2.022 1.00 98.56 127 MET A N 1
ATOM 1040 C CA . MET A 1 127 ? -1.953 -2.416 -1.184 1.00 98.56 127 MET A CA 1
ATOM 1041 C C . MET A 1 127 ? -2.639 -3.475 -0.319 1.00 98.56 127 MET A C 1
ATOM 1043 O O . MET A 1 127 ? -2.198 -4.621 -0.308 1.00 98.56 127 MET A O 1
ATOM 1047 N N . VAL A 1 128 ? -3.749 -3.143 0.344 1.00 98.31 128 VAL A N 1
ATOM 1048 C CA . VAL A 1 128 ? -4.500 -4.092 1.183 1.00 98.31 128 VAL A CA 1
ATOM 1049 C C . VAL A 1 128 ? -5.053 -5.273 0.377 1.00 98.31 128 VAL A C 1
ATOM 1051 O O . VAL A 1 128 ? -4.938 -6.421 0.819 1.00 98.31 128 VAL A O 1
ATOM 1054 N N . LEU A 1 129 ? -5.602 -5.028 -0.816 1.00 98.38 129 LEU A N 1
ATOM 1055 C CA . LEU A 1 129 ? -6.131 -6.076 -1.698 1.00 98.38 129 LEU A CA 1
ATOM 1056 C C . LEU A 1 129 ? -5.053 -7.099 -2.087 1.00 98.38 129 LEU A C 1
ATOM 1058 O O . LEU A 1 129 ? -5.310 -8.309 -2.091 1.00 98.38 129 LEU A O 1
ATOM 1062 N N . HIS A 1 130 ? -3.821 -6.648 -2.318 1.00 98.00 130 HIS A N 1
ATOM 1063 C CA . HIS A 1 130 ? -2.709 -7.524 -2.695 1.00 98.00 130 HIS A CA 1
ATOM 1064 C C . HIS A 1 130 ? -1.878 -8.041 -1.511 1.00 98.00 130 HIS A C 1
ATOM 1066 O O . HIS A 1 130 ? -1.189 -9.052 -1.643 1.00 98.00 130 HIS A O 1
ATOM 1072 N N . HIS A 1 131 ? -1.978 -7.435 -0.328 1.00 97.88 131 HIS A N 1
ATOM 1073 C CA . HIS A 1 131 ? -1.141 -7.792 0.814 1.00 97.88 131 HIS A CA 1
ATOM 1074 C C . HIS A 1 131 ? -1.579 -9.122 1.473 1.00 97.88 131 HIS A C 1
ATOM 1076 O O . HIS A 1 131 ? -2.770 -9.325 1.738 1.00 97.88 131 HIS A O 1
ATOM 1082 N N . PRO A 1 132 ? -0.657 -10.059 1.773 1.00 97.50 132 PRO A N 1
ATOM 1083 C CA . PRO A 1 132 ? -1.007 -11.399 2.264 1.00 97.50 132 PRO A CA 1
ATOM 1084 C C . PRO A 1 132 ? -1.495 -11.439 3.722 1.00 97.50 132 PRO A C 1
ATOM 1086 O O . PRO A 1 132 ? -2.187 -12.378 4.104 1.00 97.50 132 PRO A O 1
ATOM 1089 N N . ALA A 1 133 ? -1.188 -10.425 4.540 1.00 98.25 133 ALA A N 1
ATOM 1090 C CA . ALA A 1 133 ? -1.640 -10.391 5.939 1.00 98.25 133 ALA A CA 1
ATOM 1091 C C . ALA A 1 133 ? -3.146 -10.113 6.112 1.00 98.25 133 ALA A C 1
ATOM 1093 O O . ALA A 1 133 ? -3.657 -10.257 7.225 1.00 98.25 133 ALA A O 1
ATOM 1094 N N . PHE A 1 134 ? -3.852 -9.695 5.060 1.00 98.44 134 PHE A N 1
ATOM 1095 C CA . PHE A 1 134 ? -5.287 -9.409 5.118 1.00 98.44 134 PHE A CA 1
ATOM 1096 C C . PHE A 1 134 ? -6.096 -10.626 4.682 1.00 98.44 134 PHE A C 1
ATOM 1098 O O . PHE A 1 134 ? -5.740 -11.321 3.727 1.00 98.44 134 PHE A O 1
ATOM 1105 N N . THR A 1 135 ? -7.195 -10.884 5.386 1.00 98.06 135 THR A N 1
ATOM 1106 C CA . THR A 1 135 ? -8.070 -12.023 5.092 1.00 98.06 135 THR A CA 1
ATOM 1107 C C . THR A 1 135 ? -8.917 -11.766 3.849 1.00 98.06 135 THR A C 1
ATOM 1109 O O . THR A 1 135 ? -9.106 -10.626 3.428 1.00 98.06 135 THR A O 1
ATOM 1112 N N . PHE A 1 136 ? -9.471 -12.833 3.272 1.00 97.62 136 PHE A N 1
ATOM 1113 C CA . PHE A 1 136 ? -10.393 -12.719 2.142 1.00 97.62 136 PHE A CA 1
ATOM 1114 C C . PHE A 1 136 ? -11.587 -11.801 2.456 1.00 97.62 136 PHE A C 1
ATOM 1116 O O . PHE A 1 136 ? -11.898 -10.917 1.664 1.00 97.62 136 PHE A O 1
ATOM 1123 N N . GLU A 1 137 ? -12.195 -11.937 3.639 1.00 97.81 137 GLU A N 1
ATOM 1124 C CA . GLU A 1 137 ? -13.327 -11.091 4.040 1.00 97.81 137 GLU A CA 1
ATOM 1125 C C . GLU A 1 137 ? -12.943 -9.618 4.195 1.00 97.81 137 GLU A C 1
ATOM 1127 O O . GLU A 1 137 ? -13.679 -8.744 3.742 1.00 97.81 137 GLU A O 1
ATOM 1132 N N . GLN A 1 138 ? -11.772 -9.327 4.774 1.00 98.00 138 GLN A N 1
ATOM 1133 C CA . GLN A 1 138 ? -11.267 -7.952 4.856 1.00 98.00 138 GLN A CA 1
ATOM 1134 C C . GLN A 1 138 ? -11.080 -7.367 3.452 1.00 98.00 138 GLN A C 1
ATOM 1136 O O . GLN A 1 138 ? -11.539 -6.262 3.172 1.00 98.00 138 GLN A O 1
ATOM 1141 N N . LYS A 1 139 ? -10.464 -8.131 2.544 1.00 98.38 139 LYS A N 1
ATOM 1142 C CA . LYS A 1 139 ? -10.240 -7.711 1.155 1.00 98.38 139 LYS A CA 1
ATOM 1143 C C . LYS A 1 139 ? -11.542 -7.481 0.396 1.00 98.38 139 LYS A C 1
ATOM 1145 O O . LYS A 1 139 ? -11.614 -6.527 -0.367 1.00 98.38 139 LYS A O 1
ATOM 1150 N N . ARG A 1 140 ? -12.576 -8.294 0.629 1.00 98.19 140 ARG A N 1
ATOM 1151 C CA . ARG A 1 140 ? -13.898 -8.119 0.009 1.00 98.19 140 ARG A CA 1
ATOM 1152 C C . ARG A 1 140 ? -14.497 -6.751 0.339 1.00 98.19 140 ARG A C 1
ATOM 1154 O O . ARG A 1 140 ? -14.903 -6.038 -0.569 1.00 98.19 140 ARG A O 1
ATOM 1161 N N . VAL A 1 141 ? -14.490 -6.364 1.615 1.00 97.44 141 VAL A N 1
ATOM 1162 C CA . VAL A 1 141 ? -15.001 -5.049 2.044 1.00 97.44 141 VAL A CA 1
ATOM 1163 C C . VAL A 1 141 ? -14.148 -3.917 1.469 1.00 97.44 141 VAL A C 1
ATOM 1165 O O . VAL A 1 141 ? -14.679 -2.940 0.951 1.00 97.44 141 VAL A O 1
ATOM 1168 N N . ILE A 1 142 ? -12.820 -4.055 1.499 1.00 97.62 142 ILE A N 1
ATOM 1169 C CA . ILE A 1 142 ? -11.922 -3.049 0.916 1.00 97.62 142 ILE A CA 1
ATOM 1170 C C . ILE A 1 142 ? -12.114 -2.920 -0.603 1.00 97.62 142 ILE A C 1
ATOM 1172 O O . ILE A 1 142 ? -11.993 -1.816 -1.122 1.00 97.62 142 ILE A O 1
ATOM 1176 N N . ALA A 1 143 ? -12.468 -3.993 -1.317 1.00 97.56 143 ALA A N 1
ATOM 1177 C CA . ALA A 1 143 ? -12.762 -3.933 -2.749 1.00 97.56 143 ALA A CA 1
ATOM 1178 C C . ALA A 1 143 ? -13.986 -3.050 -3.046 1.00 97.56 143 ALA A C 1
ATOM 1180 O O . ALA A 1 143 ? -13.952 -2.250 -3.979 1.00 97.56 143 ALA A O 1
ATOM 1181 N N . GLU A 1 144 ? -15.030 -3.128 -2.215 1.00 96.06 144 GLU A N 1
ATOM 1182 C CA . GLU A 1 144 ? -16.211 -2.258 -2.321 1.00 96.06 144 GLU A CA 1
ATOM 1183 C C . GLU A 1 144 ? -15.836 -0.777 -2.095 1.00 96.06 144 GLU A C 1
ATOM 1185 O O . GLU A 1 144 ? -16.301 0.115 -2.814 1.00 96.06 144 GLU A O 1
ATOM 1190 N N . LEU A 1 145 ? -14.942 -0.502 -1.134 1.00 94.50 145 LEU A N 1
ATOM 1191 C CA . LEU A 1 145 ? -14.423 0.850 -0.883 1.00 94.50 145 LEU A CA 1
ATOM 1192 C C . LEU A 1 145 ? -13.536 1.355 -2.024 1.00 94.50 145 LEU A C 1
ATOM 1194 O O . LEU A 1 145 ? -13.642 2.522 -2.407 1.00 94.50 145 LEU A O 1
ATOM 1198 N N . HIS A 1 146 ? -12.703 0.477 -2.582 1.00 95.94 146 HIS A N 1
ATOM 1199 C CA . HIS A 1 146 ? -11.861 0.770 -3.734 1.00 95.94 146 HIS A CA 1
ATOM 1200 C C . HIS A 1 146 ? -12.716 1.169 -4.939 1.00 95.94 146 HIS A C 1
ATOM 1202 O O . HIS A 1 146 ? -12.517 2.245 -5.492 1.00 95.94 146 HIS A O 1
ATOM 1208 N N . GLU A 1 147 ? -13.741 0.382 -5.284 1.00 95.44 147 GLU A N 1
ATOM 1209 C CA . GLU A 1 147 ? -14.650 0.690 -6.397 1.00 95.44 147 GLU A CA 1
ATOM 1210 C C . GLU A 1 147 ? -15.372 2.033 -6.206 1.00 95.44 147 GLU A C 1
ATOM 1212 O O . GLU A 1 147 ? -15.568 2.803 -7.153 1.00 95.44 147 GLU A O 1
ATOM 1217 N N . ARG A 1 148 ? -15.776 2.352 -4.971 1.00 92.69 148 ARG A N 1
ATOM 1218 C CA . ARG A 1 148 ? -16.357 3.662 -4.658 1.00 92.69 148 ARG A CA 1
ATOM 1219 C C . ARG A 1 148 ? -15.350 4.795 -4.870 1.00 92.69 148 ARG A C 1
ATOM 1221 O O . ARG A 1 148 ? -15.707 5.791 -5.494 1.00 92.69 148 ARG A O 1
ATOM 1228 N N . ALA A 1 149 ? -14.117 4.645 -4.390 1.00 92.62 149 ALA A N 1
ATOM 1229 C CA . ALA A 1 149 ? -13.064 5.644 -4.567 1.00 92.62 149 ALA A CA 1
ATOM 1230 C C . ALA A 1 149 ? -12.692 5.841 -6.047 1.00 92.62 149 ALA A C 1
ATOM 1232 O O . ALA A 1 149 ? -12.546 6.979 -6.482 1.00 92.62 149 ALA A O 1
ATOM 1233 N N . THR A 1 150 ? -12.639 4.770 -6.847 1.00 93.12 150 THR A N 1
ATOM 1234 C CA . THR A 1 150 ? -12.372 4.853 -8.295 1.00 93.12 150 THR A CA 1
ATOM 1235 C C . THR A 1 150 ? -13.466 5.625 -9.031 1.00 93.12 150 THR A C 1
ATOM 1237 O O . THR A 1 150 ? -13.178 6.423 -9.921 1.00 93.12 150 THR A O 1
ATOM 1240 N N . ARG A 1 151 ? -14.738 5.433 -8.652 1.00 91.56 151 ARG A N 1
ATOM 1241 C CA . ARG A 1 151 ? -15.847 6.214 -9.225 1.00 91.56 151 ARG A CA 1
ATOM 1242 C C . ARG A 1 151 ? -15.731 7.700 -8.896 1.00 91.56 151 ARG A C 1
ATOM 1244 O O . ARG A 1 151 ? -15.987 8.523 -9.768 1.00 91.56 151 ARG A O 1
ATOM 1251 N N . LEU A 1 152 ? -15.332 8.031 -7.669 1.00 90.00 152 LEU A N 1
ATOM 1252 C CA . LEU A 1 152 ? -15.111 9.417 -7.252 1.00 90.00 152 LEU A CA 1
ATOM 1253 C C . LEU A 1 152 ? -13.921 10.050 -7.987 1.00 90.00 152 LEU A C 1
ATOM 1255 O O . LEU A 1 152 ? -14.040 11.179 -8.454 1.00 90.00 152 LEU A O 1
ATOM 1259 N N . GLU A 1 153 ? -12.815 9.315 -8.159 1.00 90.12 153 GLU A N 1
ATOM 1260 C CA . GLU A 1 153 ? -11.666 9.761 -8.963 1.00 90.12 153 GLU A CA 1
ATOM 1261 C C . GLU A 1 153 ? -12.112 10.130 -10.386 1.00 90.12 153 GLU A C 1
ATOM 1263 O O . GLU A 1 153 ? -11.855 11.241 -10.845 1.00 90.12 153 GLU A O 1
ATOM 1268 N N . ALA A 1 154 ? -12.866 9.246 -11.048 1.00 88.44 154 ALA A N 1
ATOM 1269 C CA . ALA A 1 154 ? -13.353 9.481 -12.406 1.00 88.44 154 ALA A CA 1
ATOM 1270 C C . ALA A 1 154 ? -14.287 10.702 -12.511 1.00 88.44 154 ALA A C 1
ATOM 1272 O O . ALA A 1 154 ? -14.209 11.454 -13.482 1.00 88.44 154 ALA A O 1
ATOM 1273 N N . GLN A 1 155 ? -15.156 10.919 -11.518 1.00 86.50 155 GLN A N 1
ATOM 1274 C CA . GLN A 1 155 ? -16.045 12.085 -11.475 1.00 86.50 155 GLN A CA 1
ATOM 1275 C C . GLN A 1 155 ? -15.264 13.398 -11.332 1.00 86.50 155 GLN A C 1
ATOM 1277 O O . GLN A 1 155 ? -15.580 14.377 -12.007 1.00 86.50 155 GLN A O 1
ATOM 1282 N N . LEU A 1 156 ? -14.228 13.424 -10.491 1.00 81.94 156 LEU A N 1
ATOM 1283 C CA . LEU A 1 156 ? -13.400 14.617 -10.304 1.00 81.94 156 LEU A CA 1
ATOM 1284 C C . LEU A 1 156 ? -12.530 14.917 -11.526 1.00 81.94 156 LEU A C 1
ATOM 1286 O O . LEU A 1 156 ? -12.400 16.083 -11.893 1.00 81.94 156 LEU A O 1
ATOM 1290 N N . SER A 1 1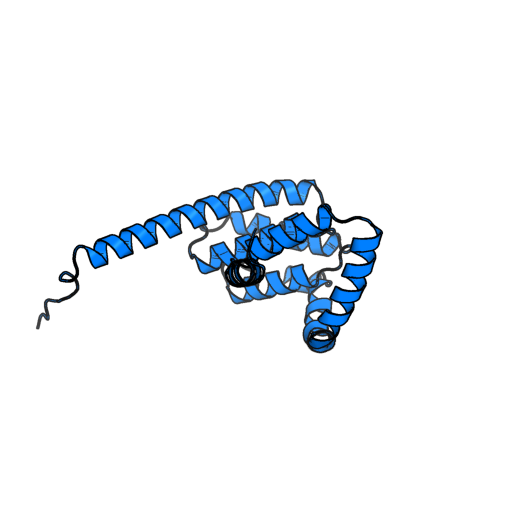57 ? -11.994 13.892 -12.195 1.00 80.81 157 SER A N 1
ATOM 1291 C CA . SER A 1 157 ? -11.266 14.079 -13.457 1.00 80.81 157 SER A CA 1
ATOM 1292 C C . SER A 1 157 ? -12.159 14.683 -14.546 1.00 80.81 157 SER A C 1
ATOM 1294 O O . SER A 1 157 ? -11.735 15.607 -15.232 1.00 80.81 157 SER A O 1
ATOM 1296 N N . GLN A 1 158 ? -13.420 14.244 -14.651 1.00 77.75 158 GLN A N 1
ATOM 1297 C CA . GLN A 1 158 ? -14.383 14.825 -15.598 1.00 77.75 158 GLN A CA 1
ATOM 1298 C C . GLN A 1 158 ? -14.706 16.291 -15.279 1.00 77.75 158 GLN A C 1
ATOM 1300 O O . GLN A 1 158 ? -14.785 17.114 -16.189 1.00 77.75 158 GLN A O 1
ATOM 1305 N N . HIS A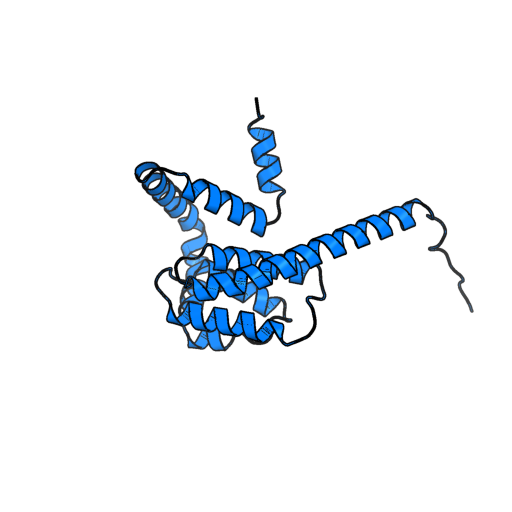 1 159 ? -14.874 16.640 -13.999 1.00 73.31 159 HIS A N 1
ATOM 1306 C CA . HIS A 1 159 ? -15.098 18.030 -13.592 1.00 73.31 159 HIS A CA 1
ATOM 1307 C C . HIS A 1 159 ? -13.894 18.932 -13.893 1.00 73.31 159 HIS A C 1
ATOM 1309 O O . HIS A 1 159 ? -14.085 20.038 -14.392 1.00 73.31 159 HIS A O 1
ATOM 1315 N N . GLN A 1 160 ? -12.667 18.450 -13.677 1.00 70.38 160 GLN A N 1
ATOM 1316 C CA . GLN A 1 160 ? -11.453 19.198 -14.021 1.00 70.38 160 GLN A CA 1
ATOM 1317 C C . GLN A 1 160 ? -11.314 19.435 -15.533 1.00 70.38 160 GLN A C 1
ATOM 1319 O O . GLN A 1 160 ? -10.900 20.518 -15.943 1.00 70.38 160 GLN A O 1
ATOM 1324 N N . GLU A 1 161 ? -11.690 18.461 -16.367 1.00 71.94 161 GLU A N 1
ATOM 1325 C CA . GLU A 1 161 ? -11.710 18.617 -17.829 1.00 71.94 161 GLU A CA 1
ATOM 1326 C C . GLU A 1 161 ? -12.776 19.623 -18.291 1.00 71.94 161 GLU A C 1
ATOM 1328 O O . GLU A 1 161 ? -12.509 20.449 -19.166 1.00 71.94 161 GLU A O 1
ATOM 1333 N N . LEU A 1 162 ? -13.966 19.597 -17.680 1.00 69.69 162 LEU A N 1
ATOM 1334 C CA . LEU A 1 162 ? -15.035 20.570 -17.932 1.00 69.69 162 LEU A CA 1
ATOM 1335 C C . LEU A 1 162 ? -14.609 21.995 -17.556 1.00 69.69 162 LEU A C 1
ATOM 1337 O O . LEU A 1 162 ? -14.798 22.914 -18.354 1.00 69.69 162 LEU A O 1
ATOM 1341 N N . ASP A 1 163 ? -14.001 22.180 -16.383 1.00 68.31 163 ASP A N 1
ATOM 1342 C CA . ASP A 1 163 ? -13.518 23.486 -15.927 1.00 68.31 163 ASP A CA 1
ATOM 1343 C C . ASP A 1 163 ? -12.400 24.019 -16.835 1.00 68.31 163 ASP A C 1
ATOM 1345 O O . ASP A 1 163 ? -12.440 25.183 -17.242 1.00 68.31 163 ASP A O 1
ATOM 1349 N N . ALA A 1 164 ? -11.444 23.167 -17.228 1.00 69.19 164 ALA A N 1
ATOM 1350 C CA . ALA A 1 164 ? -10.388 23.526 -18.175 1.00 69.19 164 ALA A CA 1
ATOM 1351 C C . ALA A 1 164 ? -10.966 23.957 -19.533 1.00 69.19 164 ALA A C 1
ATOM 1353 O O . ALA A 1 164 ? -10.574 24.990 -20.077 1.00 69.19 164 ALA A O 1
ATOM 1354 N N . HIS A 1 165 ? -11.959 23.226 -20.044 1.00 75.12 165 HIS A N 1
ATOM 1355 C CA . HIS A 1 165 ? -12.611 23.554 -21.309 1.00 75.12 165 HIS A CA 1
ATOM 1356 C C . HIS A 1 165 ? -13.439 24.854 -21.227 1.00 75.12 165 HIS A C 1
ATOM 1358 O O . HIS A 1 165 ? -13.528 25.592 -22.211 1.00 75.12 165 HIS A O 1
ATOM 1364 N N . ILE A 1 166 ? -14.038 25.175 -20.073 1.00 68.19 166 ILE A N 1
ATOM 1365 C CA . ILE A 1 166 ? -14.742 26.451 -19.845 1.00 68.19 166 ILE A CA 1
ATOM 1366 C C . ILE A 1 166 ? -13.749 27.621 -19.798 1.00 68.19 166 ILE A C 1
ATOM 1368 O O . ILE A 1 166 ? -14.003 28.660 -20.412 1.00 68.19 166 ILE A O 1
ATOM 1372 N N . LEU A 1 167 ? -12.616 27.451 -19.113 1.00 69.56 167 LEU A N 1
ATOM 1373 C CA . LEU A 1 167 ? -11.529 28.435 -19.057 1.00 69.56 167 LEU A CA 1
ATOM 1374 C C . LEU A 1 167 ? -10.931 28.714 -20.446 1.00 69.56 167 LEU A C 1
ATOM 1376 O O . LEU A 1 167 ? -10.682 29.873 -20.779 1.00 69.56 167 LEU A O 1
ATOM 1380 N N . GLU A 1 168 ? -10.764 27.685 -21.279 1.00 71.94 168 GLU A N 1
ATOM 1381 C CA . GLU A 1 168 ? -10.329 27.841 -22.673 1.00 71.94 168 GLU A CA 1
ATOM 1382 C C . GLU A 1 168 ? -11.405 28.479 -23.570 1.00 71.94 168 GLU A C 1
ATOM 1384 O O . GLU A 1 168 ? -11.078 29.254 -24.472 1.00 71.94 168 GLU A O 1
ATOM 1389 N N . ALA A 1 169 ? -12.689 28.198 -23.323 1.00 70.38 169 ALA A N 1
ATOM 1390 C CA . ALA A 1 169 ? -13.800 28.754 -24.100 1.00 70.38 169 ALA A CA 1
ATOM 1391 C C . ALA A 1 169 ? -14.114 30.224 -23.758 1.00 70.38 169 ALA A C 1
ATOM 1393 O O . ALA A 1 169 ? -14.605 30.961 -24.616 1.00 70.38 169 ALA A O 1
ATOM 1394 N N . PHE A 1 170 ? -13.819 30.670 -22.531 1.00 64.50 170 PHE A N 1
ATOM 1395 C CA . PHE A 1 170 ? -14.078 32.037 -22.063 1.00 64.50 170 PHE A CA 1
ATOM 1396 C C . PHE A 1 170 ? -12.857 32.660 -21.358 1.00 64.50 170 PHE A C 1
ATOM 1398 O O . PHE A 1 170 ? -12.922 32.988 -20.170 1.00 64.50 170 PHE A O 1
ATOM 1405 N N . PRO A 1 171 ? -11.759 32.936 -22.086 1.00 58.38 171 PRO A N 1
ATOM 1406 C CA . PRO A 1 171 ? -10.511 33.441 -21.503 1.00 58.38 171 PRO A CA 1
ATOM 1407 C C . PRO A 1 171 ? -10.613 34.857 -20.895 1.00 58.38 171 PRO A C 1
ATOM 1409 O O . PRO A 1 171 ? -9.673 35.328 -20.262 1.00 58.38 171 PRO A O 1
ATOM 1412 N N . GLY A 1 172 ? -11.740 35.557 -21.082 1.00 57.50 172 GLY A N 1
ATOM 1413 C CA . GLY A 1 172 ? -11.943 36.950 -20.665 1.00 57.50 172 GLY A CA 1
ATOM 1414 C C . GLY A 1 172 ? -12.717 37.169 -19.359 1.00 57.50 172 GLY A C 1
ATOM 1415 O O . GLY A 1 172 ? -12.886 38.319 -18.967 1.00 57.50 172 GLY A O 1
ATOM 1416 N N . CYS A 1 173 ? -13.204 36.126 -18.676 1.00 55.50 173 CYS A N 1
ATOM 1417 C CA . CYS A 1 173 ? -14.066 36.320 -17.496 1.00 55.50 173 CYS A CA 1
ATOM 1418 C C . CYS A 1 173 ? -13.301 36.506 -16.167 1.00 55.50 173 CYS A C 1
ATOM 1420 O O . CYS A 1 173 ? -13.918 36.733 -15.129 1.00 55.50 173 CYS A O 1
ATOM 1422 N N . ALA A 1 174 ? -11.964 36.450 -16.186 1.00 54.69 174 ALA A N 1
ATOM 1423 C CA . ALA A 1 174 ? -11.118 36.616 -14.999 1.00 54.69 174 ALA A CA 1
ATOM 1424 C C . ALA A 1 174 ? -10.662 38.070 -14.731 1.00 54.69 174 ALA A C 1
ATOM 1426 O O . ALA A 1 174 ? -9.786 38.282 -13.894 1.00 54.69 174 ALA A O 1
ATOM 1427 N N . ALA A 1 175 ? -11.231 39.082 -15.400 1.00 52.53 175 ALA A N 1
ATOM 1428 C CA . ALA A 1 175 ? -10.841 40.483 -15.208 1.00 52.53 175 ALA A CA 1
ATOM 1429 C C . ALA A 1 175 ? -12.006 41.397 -14.764 1.00 52.53 175 ALA A C 1
ATOM 1431 O O . ALA A 1 175 ? -12.712 41.962 -15.592 1.00 52.53 175 ALA A O 1
ATOM 1432 N N . ALA A 1 176 ? -12.068 41.594 -13.438 1.00 49.53 176 ALA A N 1
ATOM 1433 C CA . ALA A 1 176 ? -12.513 42.786 -12.691 1.00 49.53 176 ALA A CA 1
ATOM 1434 C C . ALA A 1 176 ? -14.031 43.139 -12.661 1.00 49.53 176 ALA A C 1
ATOM 1436 O O . ALA A 1 176 ? -14.796 42.767 -13.546 1.00 49.53 176 ALA A O 1
ATOM 1437 N N . PRO A 1 177 ? -14.488 43.839 -11.599 1.00 48.06 177 PRO A N 1
ATOM 1438 C CA . PRO A 1 177 ? -14.094 45.232 -11.412 1.00 48.06 177 PRO A CA 1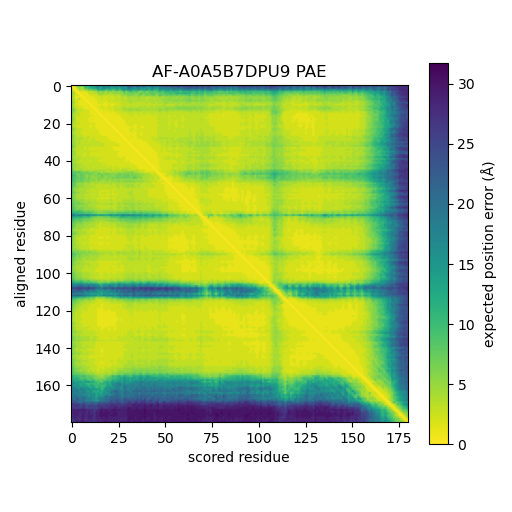
ATOM 1439 C C . PRO A 1 177 ? -13.317 45.475 -10.114 1.00 48.06 177 PRO A C 1
ATOM 1441 O O . PRO A 1 177 ? -13.699 45.016 -9.039 1.00 48.06 177 PRO A O 1
ATOM 1444 N N . GLU A 1 178 ? -12.248 46.265 -10.228 1.00 58.62 178 GLU A N 1
ATOM 1445 C CA . GLU A 1 178 ? -11.794 47.107 -9.127 1.00 58.62 178 GLU A CA 1
ATOM 1446 C C . GLU A 1 178 ? -12.966 48.004 -8.717 1.00 58.62 178 GLU A C 1
ATOM 1448 O O . GLU A 1 178 ? -13.553 48.702 -9.549 1.00 58.62 178 GLU A O 1
ATOM 1453 N N . VAL A 1 179 ? -13.327 47.961 -7.438 1.00 49.84 179 VAL A N 1
ATOM 1454 C CA . VAL A 1 179 ? -14.284 48.895 -6.855 1.00 49.84 179 VAL A CA 1
ATOM 1455 C C . VAL A 1 179 ? -13.621 49.538 -5.646 1.00 49.84 179 VAL A C 1
ATOM 1457 O O . VAL A 1 179 ? -13.516 48.898 -4.604 1.00 49.84 179 VAL A O 1
ATOM 1460 N N . GLY A 1 180 ? -13.248 50.811 -5.817 1.00 48.66 180 GLY A N 1
ATOM 1461 C CA . GLY A 1 180 ? -13.145 51.821 -4.755 1.00 48.66 180 GLY A CA 1
ATOM 1462 C C . GLY A 1 180 ? -11.804 51.945 -4.060 1.00 48.66 180 GLY A C 1
ATOM 1463 O O . GLY A 1 180 ? -11.617 51.231 -3.055 1.00 48.66 180 GLY A O 1
#

Solvent-accessible surface area (backbone atoms only — not comparable to full-atom values): 10306 Å² total; per-residue (Å²): 132,86,57,68,68,58,54,52,52,53,52,69,75,43,57,69,35,59,45,50,52,49,50,54,54,52,58,73,71,49,52,75,70,54,50,55,51,50,49,55,54,52,56,59,66,49,57,81,53,44,75,78,43,46,65,54,32,54,41,31,64,30,62,72,54,56,71,63,66,60,61,72,86,39,65,68,42,42,54,51,48,48,54,22,63,74,42,38,52,57,80,41,44,70,40,40,50,54,54,50,49,54,58,59,57,53,69,80,52,83,74,87,84,43,74,66,59,39,54,54,49,43,30,46,37,47,49,49,62,70,39,72,28,48,51,70,71,58,32,55,56,42,49,58,51,37,56,53,44,53,54,51,52,54,52,51,53,51,51,53,53,52,52,50,51,48,48,71,74,47,77,71,79,85,68,78,81,90,78,134

pLDDT: mean 89.24, std 12.72, range [48.06, 98.56]